Protein AF-A0A7Y6QTG1-F1 (afdb_monomer_lite)

Structure (mmCIF, N/CA/C/O backbone):
data_AF-A0A7Y6QTG1-F1
#
_entry.id   AF-A0A7Y6QTG1-F1
#
loop_
_atom_site.group_PDB
_atom_site.id
_atom_site.type_symbol
_atom_site.label_atom_id
_atom_site.label_alt_id
_atom_site.label_comp_id
_atom_site.label_asym_id
_atom_site.label_entity_id
_atom_site.label_seq_id
_atom_site.pdbx_PDB_ins_code
_atom_site.Cartn_x
_atom_site.Cartn_y
_atom_site.Cartn_z
_atom_site.occupancy
_atom_site.B_iso_or_equiv
_atom_site.auth_seq_id
_atom_site.auth_comp_id
_atom_site.auth_asym_id
_atom_site.auth_atom_id
_atom_site.pdbx_PDB_model_num
ATOM 1 N N . MET A 1 1 ? 1.900 -8.428 -22.123 1.00 55.69 1 MET A N 1
ATOM 2 C CA . MET A 1 1 ? 3.214 -7.732 -22.124 1.00 55.69 1 MET A CA 1
ATOM 3 C C . MET A 1 1 ? 4.291 -8.366 -23.020 1.00 55.69 1 MET A C 1
ATOM 5 O O . MET A 1 1 ? 4.987 -7.609 -23.681 1.00 55.69 1 MET A O 1
ATOM 9 N N . LYS A 1 2 ? 4.443 -9.702 -23.107 1.00 66.81 2 LYS A N 1
ATOM 10 C CA . LYS A 1 2 ? 5.483 -10.339 -23.958 1.00 66.81 2 LYS A CA 1
ATOM 11 C C . LYS A 1 2 ? 5.383 -9.994 -25.460 1.00 66.81 2 LYS A C 1
ATOM 13 O O . LYS A 1 2 ? 6.407 -9.785 -26.099 1.00 66.81 2 LYS A O 1
ATOM 18 N N . LEU A 1 3 ? 4.167 -9.852 -25.995 1.00 73.25 3 LEU A N 1
ATOM 19 C CA . LEU A 1 3 ? 3.927 -9.495 -27.403 1.00 73.25 3 LEU A CA 1
ATOM 20 C C . LEU A 1 3 ? 4.436 -8.090 -27.767 1.00 73.25 3 LEU A C 1
ATOM 22 O O . LEU A 1 3 ? 5.028 -7.907 -28.825 1.00 73.25 3 LEU A O 1
ATOM 26 N N . LEU A 1 4 ? 4.288 -7.117 -26.860 1.00 74.81 4 LEU A N 1
ATOM 27 C CA . LEU A 1 4 ? 4.740 -5.742 -27.094 1.00 74.81 4 LEU A CA 1
ATOM 28 C C . LEU A 1 4 ? 6.272 -5.663 -27.214 1.00 74.81 4 LEU A C 1
ATOM 30 O O . LEU A 1 4 ? 6.800 -4.927 -28.040 1.00 74.81 4 LEU A O 1
ATOM 34 N N . GLY A 1 5 ? 6.989 -6.466 -26.419 1.00 77.31 5 GLY A N 1
ATOM 35 C CA . GLY A 1 5 ? 8.448 -6.556 -26.490 1.00 77.31 5 GLY A CA 1
ATOM 36 C C . GLY A 1 5 ? 8.945 -7.203 -27.786 1.00 77.31 5 GLY A C 1
ATOM 37 O O . GLY A 1 5 ? 9.945 -6.760 -28.345 1.00 77.31 5 GLY A O 1
ATOM 38 N N . SER A 1 6 ? 8.227 -8.213 -28.289 1.00 82.88 6 SER A N 1
ATOM 39 C CA . SER A 1 6 ? 8.551 -8.865 -29.564 1.00 82.88 6 SER A CA 1
ATOM 40 C C . SER A 1 6 ? 8.372 -7.913 -30.752 1.00 82.88 6 SER A C 1
ATOM 42 O O . SER A 1 6 ? 9.279 -7.802 -31.575 1.00 82.88 6 SER A O 1
ATOM 44 N N . LEU A 1 7 ? 7.267 -7.158 -30.792 1.00 83.31 7 LEU A N 1
ATOM 45 C CA . LEU A 1 7 ? 7.015 -6.154 -31.833 1.00 83.31 7 LEU A CA 1
ATOM 46 C C . LEU A 1 7 ? 8.054 -5.030 -31.817 1.00 83.31 7 LEU A C 1
ATOM 48 O O . LEU A 1 7 ? 8.576 -4.657 -32.863 1.00 83.31 7 LEU A O 1
ATOM 52 N N . PHE A 1 8 ? 8.403 -4.521 -30.634 1.00 80.69 8 PHE A N 1
ATOM 53 C CA . PHE A 1 8 ? 9.415 -3.472 -30.511 1.00 80.69 8 PHE A CA 1
ATOM 54 C C . PHE A 1 8 ? 10.801 -3.940 -30.981 1.00 80.69 8 PHE A C 1
ATOM 56 O O . PHE A 1 8 ? 11.500 -3.199 -31.666 1.00 80.69 8 PHE A O 1
ATOM 63 N N . SER A 1 9 ? 11.176 -5.187 -30.676 1.00 80.44 9 SER A N 1
ATOM 64 C CA . SER A 1 9 ? 12.413 -5.796 -31.186 1.00 80.44 9 SER A CA 1
ATOM 65 C C . SER A 1 9 ? 12.422 -5.858 -32.718 1.00 80.44 9 SER A C 1
ATOM 67 O O . SER A 1 9 ? 13.390 -5.440 -33.348 1.00 80.44 9 SER A O 1
ATOM 69 N N . TRP A 1 10 ? 11.319 -6.307 -33.326 1.00 88.56 10 TRP A N 1
ATOM 70 C CA . TRP A 1 10 ? 11.164 -6.335 -34.784 1.00 88.56 10 TRP A CA 1
ATOM 71 C C . TRP A 1 10 ? 11.286 -4.949 -35.421 1.00 88.56 10 TRP A C 1
ATOM 73 O O . TRP A 1 10 ? 11.978 -4.800 -36.425 1.00 88.56 10 TRP A O 1
ATOM 83 N N . LEU A 1 11 ? 10.668 -3.930 -34.818 1.00 83.25 11 LEU A N 1
ATOM 84 C CA . LEU A 1 11 ? 10.760 -2.549 -35.296 1.00 83.25 11 LEU A CA 1
ATOM 85 C C . LEU A 1 11 ? 12.194 -2.011 -35.241 1.00 83.25 11 LEU A C 1
ATOM 87 O O . LEU A 1 11 ? 12.619 -1.342 -36.179 1.00 83.25 11 LEU A O 1
ATOM 91 N N . ILE A 1 12 ? 12.956 -2.334 -34.190 1.00 82.62 12 ILE A N 1
ATOM 92 C CA . ILE A 1 12 ? 14.376 -1.962 -34.102 1.00 82.62 12 ILE A CA 1
ATOM 93 C C . ILE A 1 12 ? 15.169 -2.606 -35.242 1.00 82.62 12 ILE A C 1
ATOM 95 O O . ILE A 1 12 ? 15.919 -1.911 -35.924 1.00 82.62 12 ILE A O 1
ATOM 99 N N . TRP A 1 13 ? 14.991 -3.907 -35.488 1.00 85.31 13 TRP A N 1
ATOM 100 C CA . TRP A 1 13 ? 15.700 -4.598 -36.570 1.00 85.31 13 TRP A CA 1
ATOM 101 C C . TRP A 1 13 ? 15.326 -4.068 -37.955 1.00 85.31 13 TRP A C 1
ATOM 103 O O . TRP A 1 13 ? 16.211 -3.870 -38.786 1.00 85.31 13 TRP A O 1
ATOM 113 N N . ALA A 1 14 ? 14.046 -3.772 -38.188 1.00 86.44 14 ALA A N 1
ATOM 114 C CA . ALA A 1 14 ? 13.591 -3.150 -39.427 1.00 86.44 14 ALA A CA 1
ATOM 115 C C . ALA A 1 14 ? 14.205 -1.753 -39.616 1.00 86.44 14 ALA A C 1
ATOM 117 O O . ALA A 1 14 ? 14.703 -1.444 -40.696 1.00 86.44 14 ALA A O 1
ATOM 118 N N . ALA A 1 15 ? 14.244 -0.933 -38.561 1.00 82.44 15 ALA A N 1
ATOM 119 C CA . ALA A 1 15 ? 14.866 0.387 -38.603 1.00 82.44 15 ALA A CA 1
ATOM 120 C C . ALA A 1 15 ? 16.375 0.305 -38.882 1.00 82.44 15 ALA A C 1
ATOM 122 O O . ALA A 1 15 ? 16.875 1.058 -39.715 1.00 82.44 15 ALA A O 1
ATOM 123 N N . ILE A 1 16 ? 17.088 -0.637 -38.251 1.00 83.62 16 ILE A N 1
ATOM 124 C CA . ILE A 1 16 ? 18.510 -0.898 -38.528 1.00 83.62 16 ILE A CA 1
ATOM 125 C C . ILE A 1 16 ? 18.699 -1.328 -39.987 1.00 83.62 16 ILE A C 1
ATOM 127 O O . ILE A 1 16 ? 19.589 -0.814 -40.657 1.00 83.62 16 ILE A O 1
ATOM 131 N N . GLY A 1 17 ? 17.853 -2.223 -40.506 1.00 85.75 17 GLY A N 1
ATOM 132 C CA . GLY A 1 17 ? 17.910 -2.666 -41.902 1.00 85.75 17 GLY A CA 1
ATOM 133 C C . GLY A 1 17 ? 17.700 -1.521 -42.894 1.00 85.75 17 GLY A C 1
ATOM 134 O O . GLY A 1 17 ? 18.512 -1.337 -43.801 1.00 85.75 17 GLY A O 1
ATOM 135 N N . CYS A 1 18 ? 16.667 -0.699 -42.685 1.00 86.81 18 CYS A N 1
ATOM 136 C CA . CYS A 1 18 ? 16.413 0.496 -43.493 1.00 86.81 18 CYS A CA 1
ATOM 137 C C . CYS A 1 18 ? 17.575 1.491 -43.419 1.00 86.81 18 CYS A C 1
ATOM 139 O O . CYS A 1 18 ? 17.961 2.063 -44.434 1.00 86.81 18 CYS A O 1
ATOM 141 N N . TYR A 1 19 ? 18.154 1.671 -42.233 1.00 83.94 19 TYR A N 1
ATOM 142 C CA . TYR A 1 19 ? 19.299 2.545 -42.018 1.00 83.94 19 TYR A CA 1
ATOM 143 C C . TYR A 1 19 ? 20.534 2.061 -42.784 1.00 83.94 19 TYR A C 1
ATOM 145 O O . TYR A 1 19 ? 21.109 2.806 -43.573 1.00 83.94 19 TYR A O 1
ATOM 153 N N . VAL A 1 20 ? 20.911 0.792 -42.620 1.00 87.44 20 VAL A N 1
ATOM 154 C CA . VAL A 1 20 ? 22.044 0.195 -43.341 1.00 87.44 20 VAL A CA 1
ATOM 155 C C . VAL A 1 20 ? 21.812 0.245 -44.853 1.00 87.44 20 VAL A C 1
ATOM 157 O O . VAL A 1 20 ? 22.739 0.566 -45.591 1.00 87.44 20 VAL A O 1
ATOM 160 N N . GLY A 1 21 ? 20.581 0.008 -45.316 1.00 87.31 21 GLY A N 1
ATOM 161 C CA . GLY A 1 21 ? 20.213 0.132 -46.728 1.00 87.31 21 GLY A CA 1
ATOM 162 C C . GLY A 1 21 ? 20.329 1.564 -47.260 1.00 87.31 21 GLY A C 1
ATOM 163 O O . GLY A 1 21 ? 20.895 1.770 -48.330 1.00 87.31 21 GLY A O 1
ATOM 164 N N . PHE A 1 22 ? 19.854 2.559 -46.505 1.00 86.56 22 PHE A N 1
ATOM 165 C CA . PHE A 1 22 ? 19.923 3.971 -46.888 1.00 86.56 22 PHE A CA 1
ATOM 166 C C . PHE A 1 22 ? 21.369 4.472 -46.967 1.00 86.56 22 PHE A C 1
ATOM 168 O O . PHE A 1 22 ? 21.767 5.048 -47.978 1.00 86.56 22 PHE A O 1
ATOM 175 N N . PHE A 1 23 ? 22.177 4.207 -45.936 1.00 84.56 23 PHE A N 1
ATOM 176 C CA . PHE A 1 23 ? 23.584 4.615 -45.920 1.00 84.56 23 PHE A CA 1
ATOM 177 C C . PHE A 1 23 ? 24.415 3.804 -46.919 1.00 84.56 23 PHE A C 1
ATOM 179 O O . PHE A 1 23 ? 25.206 4.384 -47.655 1.00 84.56 23 PHE A O 1
ATOM 186 N N . GLY A 1 24 ? 24.205 2.489 -47.013 1.00 86.50 24 GLY A N 1
ATOM 187 C CA . GLY A 1 24 ? 24.894 1.633 -47.982 1.00 86.50 24 GLY A CA 1
ATOM 188 C C . GLY A 1 24 ? 24.592 2.025 -49.430 1.00 86.50 24 GLY A C 1
ATOM 189 O O . GLY A 1 24 ? 25.512 2.168 -50.233 1.00 86.50 24 GLY A O 1
ATOM 190 N N . GLY A 1 25 ? 23.320 2.284 -49.748 1.00 87.38 25 GLY A N 1
ATOM 191 C CA . GLY A 1 25 ? 22.908 2.815 -51.047 1.00 87.38 25 GLY A CA 1
ATOM 192 C C . GLY A 1 25 ? 23.484 4.207 -51.311 1.00 87.38 25 GLY A C 1
ATOM 193 O O . GLY A 1 25 ? 24.024 4.448 -52.387 1.00 87.38 25 GLY A O 1
ATOM 194 N N . GLY A 1 26 ? 23.451 5.101 -50.319 1.00 84.75 26 GLY A N 1
ATOM 195 C CA . GLY A 1 26 ? 24.050 6.436 -50.411 1.00 84.75 26 GLY A CA 1
ATOM 196 C C . GLY A 1 26 ? 25.552 6.400 -50.703 1.00 84.75 26 GLY A C 1
ATOM 197 O O . GLY A 1 26 ? 26.021 7.111 -51.589 1.00 84.75 26 GLY A O 1
ATOM 198 N N . PHE A 1 27 ? 26.303 5.518 -50.042 1.00 85.75 27 PHE A N 1
ATOM 199 C CA . PHE A 1 27 ? 27.730 5.320 -50.317 1.00 85.75 27 PHE A CA 1
ATOM 200 C C . PHE A 1 27 ? 27.994 4.715 -51.701 1.00 85.75 27 PHE A C 1
ATOM 202 O O . PHE A 1 27 ? 28.983 5.073 -52.337 1.00 85.75 27 PHE A O 1
ATOM 209 N N . TYR A 1 28 ? 27.127 3.816 -52.174 1.00 89.44 28 TYR A N 1
ATOM 210 C CA . TYR A 1 28 ? 27.272 3.186 -53.487 1.00 89.44 28 TYR A CA 1
ATOM 211 C C . TYR A 1 28 ? 26.979 4.158 -54.639 1.00 89.44 28 TYR A C 1
ATOM 213 O O . TYR A 1 28 ? 27.773 4.267 -55.572 1.00 89.44 28 TYR A O 1
ATOM 221 N N . TYR A 1 29 ? 25.858 4.883 -54.575 1.00 90.69 29 TYR A N 1
ATOM 222 C CA . TYR A 1 29 ? 25.433 5.794 -55.645 1.00 90.69 29 TYR A CA 1
ATOM 223 C C . TYR A 1 29 ? 26.133 7.155 -55.593 1.00 90.69 29 TYR A C 1
ATOM 225 O O . TYR A 1 29 ? 26.352 7.779 -56.631 1.00 90.69 29 TYR A O 1
ATOM 233 N N . THR A 1 30 ? 26.499 7.622 -54.400 1.00 89.75 30 THR A N 1
ATOM 234 C CA . THR A 1 30 ? 27.161 8.914 -54.183 1.00 89.75 30 THR A CA 1
ATOM 235 C C . THR A 1 30 ? 28.370 8.748 -53.260 1.00 89.75 30 THR A C 1
ATOM 237 O O . THR A 1 30 ? 28.341 9.205 -52.115 1.00 89.75 30 THR A O 1
ATOM 240 N N . PRO A 1 31 ? 29.445 8.084 -53.729 1.00 86.38 31 PRO A N 1
ATOM 241 C CA . PRO A 1 31 ? 30.631 7.879 -52.911 1.00 86.38 31 PRO A CA 1
ATOM 242 C C . PRO A 1 31 ? 31.271 9.229 -52.548 1.00 86.38 31 PRO A C 1
ATOM 244 O O . PRO A 1 31 ? 31.303 10.133 -53.395 1.00 86.38 31 PRO A O 1
ATOM 247 N N . PRO A 1 32 ? 31.789 9.389 -51.316 1.00 88.94 32 PRO A N 1
ATOM 248 C CA . PRO A 1 32 ? 32.457 10.617 -50.903 1.00 88.94 32 PRO A CA 1
ATOM 249 C C . PRO A 1 32 ? 33.659 10.877 -51.814 1.00 88.94 32 PRO A C 1
ATOM 251 O O . PRO A 1 32 ? 34.523 10.015 -51.981 1.00 88.94 32 PRO A O 1
ATOM 254 N N . LYS A 1 33 ? 33.703 12.063 -52.425 1.00 93.44 33 LYS A N 1
ATOM 255 C CA . LYS A 1 33 ? 34.776 12.450 -53.358 1.00 93.44 33 LYS A CA 1
ATOM 256 C C . LYS A 1 33 ? 35.881 13.232 -52.657 1.00 93.44 33 LYS A C 1
ATOM 258 O O . LYS A 1 33 ? 36.991 13.324 -53.174 1.00 93.44 33 LYS A O 1
ATOM 263 N N . SER A 1 34 ? 35.576 13.784 -51.485 1.00 95.50 34 SER A N 1
ATOM 264 C CA . SER A 1 34 ? 36.502 14.536 -50.649 1.00 95.50 34 SER A CA 1
ATOM 265 C C . SER A 1 34 ? 36.544 13.996 -49.217 1.00 95.50 34 SER A C 1
ATOM 267 O O . SER A 1 34 ? 35.620 13.333 -48.741 1.00 95.50 34 SER A O 1
ATOM 269 N N . SER A 1 35 ? 37.618 14.324 -48.497 1.00 91.94 35 SER A N 1
ATOM 270 C CA . SER A 1 35 ? 37.726 14.059 -47.058 1.00 91.94 35 SER A CA 1
ATOM 271 C C . SER A 1 35 ? 36.639 14.777 -46.247 1.00 91.94 35 SER A C 1
ATOM 273 O O . SER A 1 35 ? 36.199 14.253 -45.225 1.00 91.94 35 SER A O 1
ATOM 275 N N . ALA A 1 36 ? 36.165 15.935 -46.720 1.00 88.75 36 ALA A N 1
ATOM 276 C CA . ALA A 1 36 ? 35.066 16.674 -46.106 1.00 88.75 36 ALA A CA 1
ATOM 277 C C . ALA A 1 36 ? 33.731 15.913 -46.205 1.00 88.75 36 ALA A C 1
ATOM 279 O O . ALA A 1 36 ? 33.005 15.830 -45.215 1.00 88.75 36 ALA A O 1
ATOM 280 N N . ASP A 1 37 ? 33.442 15.285 -47.350 1.00 84.62 37 ASP A N 1
ATOM 281 C CA . ASP A 1 37 ? 32.228 14.472 -47.526 1.00 84.62 37 ASP A CA 1
ATOM 282 C C . ASP A 1 37 ? 32.240 13.252 -46.601 1.00 84.62 37 ASP A C 1
ATOM 284 O O . ASP A 1 37 ? 31.232 12.910 -45.984 1.00 84.62 37 ASP A O 1
ATOM 288 N N . LEU A 1 38 ? 33.404 12.609 -46.463 1.00 85.69 38 LEU A N 1
ATOM 289 C CA . LEU A 1 38 ? 33.572 11.473 -45.560 1.00 85.69 38 LEU A CA 1
ATOM 290 C C . LEU A 1 38 ? 33.364 11.884 -44.093 1.00 85.69 38 LEU A C 1
ATOM 292 O O . LEU A 1 38 ? 32.710 11.160 -43.342 1.00 85.69 38 LEU A O 1
ATOM 296 N N . ALA A 1 39 ? 33.856 13.062 -43.697 1.00 86.88 39 ALA A N 1
ATOM 297 C CA . ALA A 1 39 ? 33.616 13.617 -42.367 1.00 86.88 39 ALA A CA 1
ATOM 298 C C . ALA A 1 39 ? 32.127 13.927 -42.124 1.00 86.88 39 ALA A C 1
ATOM 300 O O . ALA A 1 39 ? 31.616 13.638 -41.040 1.00 86.88 39 ALA A O 1
ATOM 301 N N . ALA A 1 40 ? 31.409 14.445 -43.125 1.00 87.06 40 ALA A N 1
ATOM 302 C CA . ALA A 1 40 ? 29.970 14.698 -43.031 1.00 87.06 40 ALA A CA 1
ATOM 303 C C . ALA A 1 40 ? 29.164 13.398 -42.854 1.00 87.06 40 ALA A C 1
ATOM 305 O O . ALA A 1 40 ? 28.296 13.324 -41.980 1.00 87.06 40 ALA A O 1
ATOM 306 N N . TRP A 1 41 ? 29.496 12.345 -43.612 1.00 84.81 41 TRP A N 1
ATOM 307 C CA . TRP A 1 41 ? 28.892 11.017 -43.448 1.00 84.81 41 TRP A CA 1
ATOM 308 C C . TRP A 1 41 ? 29.165 10.420 -42.065 1.00 84.81 41 TRP A C 1
ATOM 310 O O . TRP A 1 41 ? 28.242 9.930 -41.412 1.00 84.81 41 TRP A O 1
ATOM 320 N N . ALA A 1 42 ? 30.411 10.494 -41.590 1.00 87.38 42 ALA A N 1
ATOM 321 C CA . ALA A 1 42 ? 30.773 10.032 -40.252 1.00 87.38 42 ALA A CA 1
ATOM 322 C C . ALA A 1 42 ? 30.017 10.806 -39.157 1.00 87.38 42 ALA A C 1
ATOM 324 O O . ALA A 1 42 ? 29.522 10.198 -38.207 1.00 87.38 42 ALA A O 1
ATOM 325 N N . GLY A 1 43 ? 29.865 12.125 -39.319 1.00 88.31 43 GLY A N 1
ATOM 326 C CA . GLY A 1 43 ? 29.074 12.973 -38.428 1.00 88.31 43 GLY A CA 1
ATOM 327 C C . GLY A 1 43 ? 27.605 12.554 -38.374 1.00 88.31 43 GLY A C 1
ATOM 328 O O . GLY A 1 43 ? 27.079 12.333 -37.285 1.00 88.31 43 GLY A O 1
ATOM 329 N N . ALA A 1 44 ? 26.969 12.354 -39.533 1.00 84.94 44 ALA A N 1
ATOM 330 C CA . ALA A 1 44 ? 25.574 11.917 -39.617 1.00 84.94 44 ALA A CA 1
ATOM 331 C C . ALA A 1 44 ? 25.349 10.557 -38.934 1.00 84.94 44 ALA A C 1
ATOM 333 O O . ALA A 1 44 ? 24.405 10.402 -38.153 1.00 84.94 44 ALA A O 1
ATOM 334 N N . ILE A 1 45 ? 26.249 9.591 -39.166 1.00 86.06 45 ILE A N 1
ATOM 335 C CA . ILE A 1 45 ? 26.194 8.283 -38.500 1.00 86.06 45 ILE A CA 1
ATOM 336 C C . ILE A 1 45 ? 26.375 8.434 -36.988 1.00 86.06 45 ILE A C 1
ATOM 338 O O . ILE A 1 45 ? 25.620 7.846 -36.211 1.00 86.06 45 ILE A O 1
ATOM 342 N N . GLY A 1 46 ? 27.339 9.254 -36.566 1.00 89.31 46 GLY A N 1
ATOM 343 C CA . GLY A 1 46 ? 27.598 9.543 -35.158 1.00 89.31 46 GLY A CA 1
ATOM 344 C C . GLY A 1 46 ? 26.388 10.148 -34.447 1.00 89.31 46 GLY A C 1
ATOM 345 O O . GLY A 1 46 ? 26.039 9.701 -33.354 1.00 89.31 46 GLY A O 1
ATOM 346 N N . THR A 1 47 ? 25.695 11.105 -35.070 1.00 89.44 47 THR A N 1
ATOM 347 C CA . THR A 1 47 ? 24.490 11.728 -34.498 1.00 89.44 47 THR A CA 1
ATOM 348 C C . THR A 1 47 ? 23.363 10.716 -34.303 1.00 89.44 47 THR A C 1
ATOM 350 O O . THR A 1 47 ? 22.714 10.711 -33.256 1.00 89.44 47 THR A O 1
ATOM 353 N N . ILE A 1 48 ? 23.144 9.825 -35.271 1.00 84.06 48 ILE A N 1
ATOM 354 C CA . ILE A 1 48 ? 22.070 8.826 -35.184 1.00 84.06 48 ILE A CA 1
ATOM 355 C C . ILE A 1 48 ? 22.413 7.749 -34.151 1.00 84.06 48 ILE A C 1
ATOM 357 O O . ILE A 1 48 ? 21.563 7.393 -33.332 1.00 84.06 48 ILE A O 1
ATOM 361 N N . ALA A 1 49 ? 23.667 7.293 -34.109 1.00 84.12 49 ALA A N 1
ATOM 362 C CA . ALA A 1 49 ? 24.143 6.387 -33.067 1.00 84.12 49 ALA A CA 1
ATOM 363 C C . ALA A 1 49 ? 23.994 7.003 -31.664 1.00 84.12 49 ALA A C 1
ATOM 365 O O . ALA A 1 49 ? 23.516 6.333 -30.745 1.00 84.12 49 ALA A O 1
ATOM 366 N N . ALA A 1 50 ? 24.329 8.288 -31.505 1.00 88.75 50 ALA A N 1
ATOM 367 C CA . ALA A 1 50 ? 24.139 9.014 -30.252 1.00 88.75 50 ALA A CA 1
ATOM 368 C C . ALA A 1 50 ? 22.654 9.091 -29.856 1.00 88.75 50 ALA A C 1
ATOM 370 O O . ALA A 1 50 ? 22.321 8.820 -28.703 1.00 88.75 50 ALA A O 1
ATOM 371 N N . PHE A 1 51 ? 21.756 9.381 -30.805 1.00 85.56 51 PHE A N 1
ATOM 372 C CA . PHE A 1 51 ? 20.309 9.415 -30.563 1.00 85.56 51 PHE A CA 1
ATOM 373 C C . PHE A 1 51 ? 19.745 8.051 -30.130 1.00 85.56 51 PHE A C 1
ATOM 375 O O . PHE A 1 51 ? 18.984 7.959 -29.170 1.00 85.56 51 PHE A O 1
ATOM 382 N N . VAL A 1 52 ? 20.147 6.956 -30.782 1.00 84.94 52 VAL A N 1
ATOM 383 C CA . VAL A 1 52 ? 19.745 5.605 -30.347 1.00 84.94 52 VAL A CA 1
ATOM 384 C C . VAL A 1 52 ? 20.301 5.302 -28.952 1.00 84.94 52 VAL A C 1
ATOM 386 O O . VAL A 1 52 ? 19.589 4.761 -28.102 1.00 84.94 52 VAL A O 1
ATOM 389 N N . GLY A 1 53 ? 21.550 5.696 -28.689 1.00 84.88 53 GLY A N 1
ATOM 390 C CA . GLY A 1 53 ? 22.191 5.559 -27.383 1.00 84.88 53 GLY A CA 1
ATOM 391 C C . GLY A 1 53 ? 21.409 6.240 -26.258 1.00 84.88 53 GLY A C 1
ATOM 392 O O . GLY A 1 53 ? 21.174 5.619 -25.218 1.00 84.88 53 GLY A O 1
ATOM 393 N N . THR A 1 54 ? 20.937 7.472 -26.469 1.00 89.69 54 THR A N 1
ATOM 394 C CA . THR A 1 54 ? 20.145 8.203 -25.465 1.00 89.69 54 THR A CA 1
ATOM 395 C C . THR A 1 54 ? 18.782 7.558 -25.221 1.00 89.69 54 THR A C 1
ATOM 397 O O . THR A 1 54 ? 18.389 7.410 -24.064 1.00 89.69 54 THR A O 1
ATOM 400 N N . VAL A 1 55 ? 18.091 7.085 -26.265 1.00 82.31 55 VAL A N 1
ATOM 401 C CA . VAL A 1 55 ? 16.807 6.366 -26.124 1.00 82.31 55 VAL A CA 1
ATOM 402 C C . VAL A 1 55 ? 16.978 5.072 -25.322 1.00 82.31 55 VAL A C 1
ATOM 404 O O . VAL A 1 55 ? 16.182 4.775 -24.421 1.00 82.31 55 VAL A O 1
ATOM 407 N N . VAL A 1 56 ? 18.032 4.300 -25.607 1.00 82.31 56 VAL A N 1
ATOM 408 C CA . VAL A 1 56 ? 18.340 3.067 -24.866 1.00 82.31 56 VAL A CA 1
ATOM 409 C C . VAL A 1 56 ? 18.659 3.377 -23.405 1.00 82.31 56 VAL A C 1
ATOM 411 O O . VAL A 1 56 ? 18.154 2.685 -22.516 1.00 82.31 56 VAL A O 1
ATOM 414 N N . LEU A 1 57 ? 19.455 4.416 -23.143 1.00 87.62 57 LEU A N 1
ATOM 415 C CA . LEU A 1 57 ? 19.814 4.828 -21.787 1.00 87.62 57 LEU A CA 1
ATOM 416 C C . LEU A 1 57 ? 18.582 5.278 -20.991 1.00 87.62 57 LEU A C 1
ATOM 418 O O . LEU A 1 57 ? 18.360 4.777 -19.889 1.00 87.62 57 LEU A O 1
ATOM 422 N N . ALA A 1 58 ? 17.733 6.123 -21.579 1.00 83.94 58 ALA A N 1
ATOM 423 C CA . ALA A 1 58 ? 16.491 6.583 -20.960 1.00 83.94 58 ALA A CA 1
ATOM 424 C C . ALA A 1 58 ? 15.545 5.412 -20.640 1.00 83.94 58 ALA A C 1
ATOM 426 O O . ALA A 1 58 ? 14.970 5.332 -19.552 1.00 83.94 58 ALA A O 1
ATOM 427 N N . THR A 1 59 ? 15.438 4.441 -21.552 1.00 86.06 59 THR A N 1
ATOM 428 C CA . THR A 1 59 ? 14.618 3.239 -21.336 1.00 86.06 59 THR A CA 1
ATOM 429 C C . THR A 1 59 ? 15.169 2.373 -20.200 1.00 86.06 59 THR A C 1
ATOM 431 O O . THR A 1 59 ? 14.398 1.841 -19.398 1.00 86.06 59 THR A O 1
ATOM 434 N N . ARG A 1 60 ? 16.497 2.214 -20.107 1.00 88.06 60 ARG A N 1
ATOM 435 C CA . ARG A 1 60 ? 17.142 1.465 -19.014 1.00 88.06 60 ARG A CA 1
ATOM 436 C C . ARG A 1 60 ? 16.918 2.146 -17.669 1.00 88.06 60 ARG A C 1
ATOM 438 O O . ARG A 1 60 ? 16.477 1.468 -16.747 1.00 88.06 60 ARG A O 1
ATOM 445 N N . GLN A 1 61 ? 17.113 3.462 -17.596 1.00 90.88 61 GLN A N 1
ATOM 446 C CA . GLN A 1 61 ? 16.860 4.250 -16.387 1.00 90.88 61 GLN A CA 1
ATOM 447 C C . GLN A 1 61 ? 15.400 4.147 -15.933 1.00 90.88 61 GLN A C 1
ATOM 449 O O . GLN A 1 61 ? 15.139 3.940 -14.753 1.00 90.88 61 GLN A O 1
ATOM 454 N N . SER A 1 62 ? 14.439 4.205 -16.862 1.00 88.94 62 SER A N 1
ATOM 455 C CA . SER A 1 62 ? 13.018 4.017 -16.541 1.00 88.94 62 SER A CA 1
ATOM 456 C C . SER A 1 62 ? 12.735 2.631 -15.948 1.00 88.94 62 SER A C 1
ATOM 458 O O . SER A 1 62 ? 12.054 2.514 -14.928 1.00 88.94 62 SER A O 1
ATOM 460 N N . ARG A 1 63 ? 13.297 1.568 -16.540 1.00 89.12 63 ARG A N 1
ATOM 461 C CA . ARG A 1 63 ? 13.136 0.193 -16.034 1.00 89.12 63 ARG A CA 1
ATOM 462 C C . ARG A 1 63 ? 13.806 -0.011 -14.681 1.00 89.12 63 ARG A C 1
ATOM 464 O O . ARG A 1 63 ? 13.264 -0.727 -13.845 1.00 89.12 63 ARG A O 1
ATOM 471 N N . GLU A 1 64 ? 14.981 0.571 -14.485 1.00 93.44 64 GLU A N 1
ATOM 472 C CA . GLU A 1 64 ? 15.703 0.518 -13.218 1.00 93.44 64 GLU A CA 1
ATOM 473 C C . GLU A 1 64 ? 14.931 1.249 -12.122 1.00 93.44 64 GLU A C 1
ATOM 475 O O . GLU A 1 64 ? 14.675 0.654 -11.080 1.00 93.44 64 GLU A O 1
ATOM 480 N N . LYS A 1 65 ? 14.431 2.456 -12.408 1.00 93.94 65 LYS A N 1
ATOM 481 C CA . LYS A 1 65 ? 13.560 3.216 -11.505 1.00 93.94 65 LYS A CA 1
ATOM 482 C C . LYS A 1 65 ? 12.303 2.431 -11.114 1.00 93.94 65 LYS A C 1
ATOM 484 O O . LYS A 1 65 ? 11.989 2.321 -9.938 1.00 93.94 65 LYS A O 1
ATOM 489 N N . GLN A 1 66 ? 11.625 1.795 -12.070 1.00 91.94 66 GLN A N 1
ATOM 490 C CA . GLN A 1 66 ? 10.469 0.945 -11.753 1.00 91.94 66 GLN A CA 1
ATOM 491 C C . GLN A 1 66 ? 10.838 -0.262 -10.880 1.00 91.94 66 GLN A C 1
ATOM 493 O O . GLN A 1 66 ? 10.033 -0.708 -10.063 1.00 91.94 66 GLN A O 1
ATOM 498 N N . ARG A 1 67 ? 12.035 -0.835 -11.060 1.00 92.56 67 ARG A N 1
ATOM 499 C CA . ARG A 1 67 ? 12.513 -1.943 -10.221 1.00 92.56 67 ARG A CA 1
ATOM 500 C C . ARG A 1 67 ? 12.828 -1.470 -8.807 1.00 92.56 67 ARG A C 1
ATOM 502 O O . ARG A 1 67 ? 12.430 -2.148 -7.866 1.00 92.56 67 ARG A O 1
ATOM 509 N N . THR A 1 68 ? 13.502 -0.333 -8.649 1.00 95.06 68 THR A N 1
ATOM 510 C CA . THR A 1 68 ? 13.821 0.218 -7.324 1.00 95.06 68 THR A CA 1
ATOM 511 C C . THR A 1 68 ? 12.556 0.617 -6.572 1.00 95.06 68 THR A C 1
ATOM 513 O O . THR A 1 68 ? 12.413 0.254 -5.409 1.00 95.06 68 THR A O 1
ATOM 516 N N . GLU A 1 69 ? 11.598 1.250 -7.249 1.00 94.62 69 GLU A N 1
ATOM 517 C CA . GLU A 1 69 ? 10.282 1.586 -6.697 1.00 94.62 69 GLU A CA 1
ATOM 518 C C . GLU A 1 69 ? 9.501 0.344 -6.251 1.00 94.62 69 GLU A C 1
ATOM 520 O O . GLU A 1 69 ? 8.979 0.310 -5.139 1.00 94.62 69 GLU A O 1
ATOM 525 N N . ARG A 1 70 ? 9.465 -0.716 -7.071 1.00 93.19 70 ARG A N 1
ATOM 526 C CA . ARG A 1 70 ? 8.812 -1.983 -6.695 1.00 93.19 70 ARG A CA 1
ATOM 527 C C . ARG A 1 70 ? 9.499 -2.679 -5.527 1.00 93.19 70 ARG A C 1
ATOM 529 O O . ARG A 1 70 ? 8.812 -3.216 -4.664 1.00 93.19 70 ARG A O 1
ATOM 536 N N . ASN A 1 71 ? 10.829 -2.673 -5.489 1.00 93.62 71 ASN A N 1
ATOM 537 C 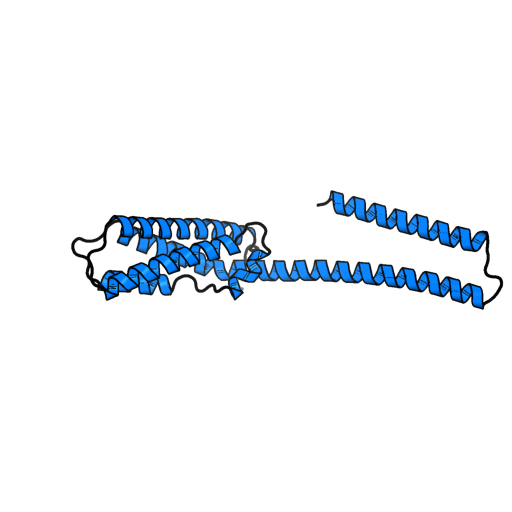CA . ASN A 1 71 ? 11.581 -3.255 -4.379 1.00 93.62 71 ASN A CA 1
ATOM 538 C C . ASN A 1 71 ? 11.321 -2.487 -3.080 1.00 93.62 71 ASN A C 1
ATOM 540 O O . ASN A 1 71 ? 11.086 -3.104 -2.045 1.00 93.62 71 ASN A O 1
ATOM 544 N N . LEU A 1 72 ? 11.304 -1.152 -3.142 1.00 95.19 72 LEU A N 1
ATOM 545 C CA . LEU A 1 72 ? 10.930 -0.311 -2.011 1.00 95.19 72 LEU A CA 1
ATOM 546 C C . LEU A 1 72 ? 9.500 -0.619 -1.554 1.00 95.19 72 LEU A C 1
ATOM 548 O O . LEU A 1 72 ? 9.287 -0.863 -0.372 1.00 95.19 72 LEU A O 1
ATOM 552 N N . ALA A 1 73 ? 8.539 -0.683 -2.478 1.00 95.56 73 ALA A N 1
ATOM 553 C CA . ALA A 1 73 ? 7.154 -1.022 -2.162 1.00 95.56 73 ALA A CA 1
ATOM 554 C C . ALA A 1 73 ? 7.032 -2.402 -1.493 1.00 95.56 73 ALA A C 1
ATOM 556 O O . ALA A 1 73 ? 6.292 -2.545 -0.526 1.00 95.56 73 ALA A O 1
ATOM 557 N N . ALA A 1 74 ? 7.791 -3.404 -1.948 1.00 94.56 74 ALA A N 1
ATOM 558 C CA . ALA A 1 74 ? 7.814 -4.733 -1.336 1.00 94.56 74 ALA A CA 1
ATOM 559 C C . ALA A 1 74 ? 8.413 -4.726 0.083 1.00 94.56 74 ALA A C 1
ATOM 561 O O . ALA A 1 74 ? 7.898 -5.412 0.968 1.00 94.56 74 ALA A O 1
ATOM 562 N N . LEU A 1 75 ? 9.467 -3.936 0.318 1.00 95.06 75 LEU A N 1
ATOM 563 C CA . LEU A 1 75 ? 10.056 -3.754 1.650 1.00 95.06 75 LEU A CA 1
ATOM 564 C C . LEU A 1 75 ? 9.087 -3.047 2.601 1.00 95.06 75 LEU A C 1
ATOM 566 O O . LEU A 1 75 ? 8.907 -3.484 3.735 1.00 95.06 75 LEU A O 1
ATOM 570 N N . VAL A 1 76 ? 8.421 -1.993 2.128 1.00 96.12 76 VAL A N 1
ATOM 571 C CA . VAL A 1 76 ? 7.397 -1.278 2.898 1.00 96.12 76 VAL A CA 1
ATOM 572 C C . VAL A 1 76 ? 6.217 -2.203 3.204 1.00 96.12 76 VAL A C 1
ATOM 574 O O . VAL A 1 76 ? 5.794 -2.277 4.354 1.00 96.12 76 VAL A O 1
ATOM 577 N N . ALA A 1 77 ? 5.745 -2.977 2.219 1.00 95.88 77 ALA A N 1
ATOM 578 C CA . ALA A 1 77 ? 4.690 -3.977 2.393 1.00 95.88 77 ALA A CA 1
ATOM 579 C C . ALA A 1 77 ? 5.054 -5.010 3.473 1.00 95.88 77 ALA A C 1
ATOM 581 O O . ALA A 1 77 ? 4.225 -5.344 4.319 1.00 95.88 77 ALA A O 1
ATOM 582 N N . ALA A 1 78 ? 6.307 -5.472 3.490 1.00 94.69 78 ALA A N 1
ATOM 583 C CA . ALA A 1 78 ? 6.807 -6.375 4.523 1.00 94.69 78 ALA A CA 1
ATOM 584 C C . ALA A 1 78 ? 6.824 -5.712 5.912 1.00 94.69 78 ALA A C 1
ATOM 586 O O . ALA A 1 78 ? 6.421 -6.331 6.896 1.00 94.69 78 ALA A O 1
ATOM 587 N N . GLY A 1 79 ? 7.249 -4.447 5.986 1.00 94.00 79 GLY A N 1
ATOM 588 C CA . GLY A 1 79 ? 7.317 -3.679 7.230 1.00 94.00 79 GLY A CA 1
ATOM 589 C C . GLY A 1 79 ? 5.951 -3.385 7.857 1.00 94.00 79 GLY A C 1
ATOM 590 O O . GLY A 1 79 ? 5.843 -3.352 9.081 1.00 94.00 79 GLY A O 1
ATOM 591 N N . VAL A 1 80 ? 4.894 -3.222 7.053 1.00 95.62 80 VAL A N 1
ATOM 592 C CA . VAL A 1 80 ? 3.537 -2.952 7.573 1.00 95.62 80 VAL A CA 1
ATOM 593 C C . VAL A 1 80 ? 2.777 -4.191 8.024 1.00 95.62 80 VAL A C 1
ATOM 595 O O . VAL A 1 80 ? 1.834 -4.066 8.803 1.00 95.62 80 VAL A O 1
ATOM 598 N N . LEU A 1 81 ? 3.157 -5.386 7.563 1.00 95.19 81 LEU A N 1
ATOM 599 C CA . LEU A 1 81 ? 2.433 -6.630 7.856 1.00 95.19 81 LEU A CA 1
ATOM 600 C C . LEU A 1 81 ? 2.175 -6.880 9.357 1.00 95.19 81 LEU A C 1
ATOM 602 O O . LEU A 1 81 ? 1.042 -7.256 9.694 1.00 95.19 81 LEU A O 1
ATOM 606 N N . PRO A 1 82 ? 3.153 -6.680 10.266 1.00 94.81 82 PRO A N 1
ATOM 607 C CA . PRO A 1 82 ? 2.920 -6.816 11.702 1.00 94.81 82 PRO A CA 1
ATOM 608 C C . PRO A 1 82 ? 1.860 -5.832 12.207 1.00 94.81 82 PR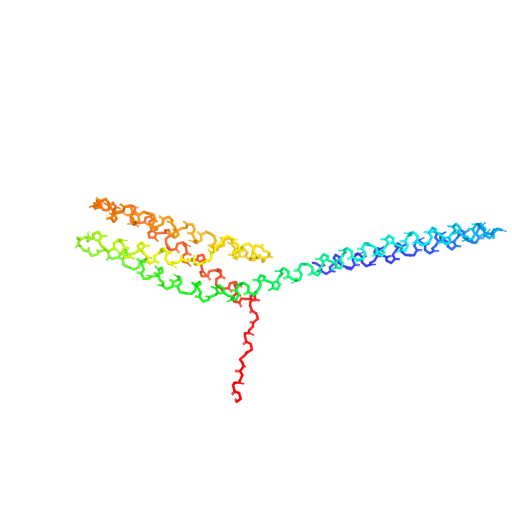O A C 1
ATOM 610 O O . PRO A 1 82 ? 0.899 -6.250 12.852 1.00 94.81 82 PRO A O 1
ATOM 613 N N . GLY A 1 83 ? 1.967 -4.556 11.819 1.00 95.12 83 GLY A N 1
ATOM 614 C CA . GLY A 1 83 ? 1.021 -3.512 12.221 1.00 95.12 83 GLY A CA 1
ATOM 615 C C . GLY A 1 83 ? -0.396 -3.757 11.700 1.00 95.12 83 GLY A C 1
ATOM 616 O O . GLY A 1 83 ? -1.366 -3.545 12.423 1.00 95.12 83 GLY A O 1
ATOM 617 N N . ILE A 1 84 ? -0.541 -4.263 10.470 1.00 96.50 84 ILE A N 1
ATOM 618 C CA . ILE A 1 84 ? -1.852 -4.647 9.920 1.00 96.50 84 ILE A CA 1
ATOM 619 C C . ILE A 1 84 ? -2.478 -5.769 10.760 1.00 96.50 84 ILE A C 1
ATOM 621 O O . ILE A 1 84 ? -3.676 -5.746 11.038 1.00 96.50 84 ILE A O 1
ATOM 625 N N . SER A 1 85 ? -1.678 -6.754 11.174 1.00 96.25 85 SER A N 1
ATOM 626 C CA . SER A 1 85 ? -2.167 -7.894 11.959 1.00 96.25 85 SER A CA 1
ATOM 627 C C . SER A 1 85 ? -2.620 -7.468 13.357 1.00 96.25 85 SER A C 1
ATOM 629 O O . SER A 1 85 ? -3.704 -7.857 13.791 1.00 96.25 85 SER A O 1
ATOM 631 N N . GLU A 1 86 ? -1.842 -6.619 14.027 1.00 96.12 86 GLU A N 1
ATOM 632 C CA . GLU A 1 86 ? -2.210 -6.024 15.317 1.00 96.12 86 GLU A CA 1
ATOM 633 C C . GLU A 1 86 ? -3.482 -5.169 15.217 1.00 96.12 86 GLU A C 1
ATOM 635 O O . GLU A 1 86 ? -4.379 -5.273 16.060 1.00 96.12 86 GLU A O 1
ATOM 640 N N . ALA A 1 87 ? -3.607 -4.379 14.146 1.00 96.88 87 ALA A N 1
ATOM 641 C CA . ALA A 1 87 ? -4.796 -3.574 13.905 1.00 96.88 87 ALA A CA 1
ATOM 642 C C . ALA A 1 87 ? -6.045 -4.437 13.703 1.00 96.88 87 ALA A C 1
ATOM 644 O O . ALA A 1 87 ? -7.072 -4.151 14.311 1.00 96.88 87 ALA A O 1
ATOM 645 N N . ILE A 1 88 ? -5.963 -5.527 12.931 1.00 97.75 88 ILE A N 1
ATOM 646 C CA . ILE A 1 88 ? -7.083 -6.469 12.761 1.00 97.75 88 ILE A CA 1
ATOM 647 C C . ILE A 1 88 ? -7.539 -7.026 14.115 1.00 97.75 88 ILE A C 1
ATOM 649 O O . ILE A 1 88 ? -8.734 -7.005 14.400 1.00 97.75 88 ILE A O 1
ATOM 653 N N . HIS A 1 89 ? -6.613 -7.489 14.959 1.00 97.25 89 HIS A N 1
ATOM 654 C CA . HIS A 1 89 ? -6.958 -8.037 16.275 1.00 97.25 89 HIS A CA 1
ATOM 655 C C . HIS A 1 89 ? -7.594 -6.995 17.197 1.00 97.25 89 HIS A C 1
ATOM 657 O O . HIS A 1 89 ? -8.594 -7.278 17.856 1.00 97.25 89 HIS A O 1
ATOM 663 N N . THR A 1 90 ? -7.056 -5.777 17.211 1.00 96.94 90 THR A N 1
ATOM 664 C CA . THR A 1 90 ? -7.614 -4.697 18.029 1.00 96.94 90 THR A CA 1
ATOM 665 C C . THR A 1 90 ? -9.000 -4.288 17.537 1.00 96.94 90 THR A C 1
ATOM 667 O O . THR A 1 90 ? -9.899 -4.103 18.353 1.00 96.94 90 THR A O 1
ATOM 670 N N . LEU A 1 91 ? -9.210 -4.206 16.218 1.00 97.50 91 LEU A N 1
ATOM 671 C CA . LEU A 1 91 ? -10.527 -3.933 15.641 1.00 97.50 91 LEU A CA 1
ATOM 672 C C . LEU A 1 91 ? -11.543 -5.011 16.002 1.00 97.50 91 LEU A C 1
ATOM 674 O O . LEU A 1 91 ? -12.643 -4.668 16.410 1.00 97.50 91 LEU A O 1
ATOM 678 N N . GLN A 1 92 ? -11.174 -6.293 15.922 1.00 97.62 92 GLN A N 1
ATOM 679 C CA . GLN A 1 92 ? -12.051 -7.394 16.339 1.00 97.62 92 GLN A CA 1
ATOM 680 C C . GLN A 1 92 ? -12.479 -7.261 17.802 1.00 97.62 92 GLN A C 1
ATOM 682 O O . GLN A 1 92 ? -13.645 -7.479 18.122 1.00 97.62 92 GLN A O 1
ATOM 687 N N . TRP A 1 93 ? -11.548 -6.884 18.681 1.00 96.25 93 TRP A N 1
ATOM 688 C CA . TRP A 1 93 ? -11.847 -6.669 20.093 1.00 96.25 93 TRP A CA 1
ATOM 689 C C . TRP A 1 93 ? -12.794 -5.477 20.306 1.00 96.25 93 TRP A C 1
ATOM 691 O O . TRP A 1 93 ? -13.813 -5.631 20.973 1.00 96.25 93 TRP A O 1
ATOM 701 N N . VAL A 1 94 ? -12.519 -4.319 19.687 1.00 95.75 94 VAL A N 1
ATOM 702 C CA . VAL A 1 94 ? -13.397 -3.133 19.787 1.00 95.75 94 VAL A CA 1
ATOM 703 C C . VAL A 1 94 ? -14.780 -3.413 19.185 1.00 95.75 94 VAL A C 1
ATOM 705 O O . VAL A 1 94 ? -15.789 -3.019 19.760 1.00 95.75 94 VAL A O 1
ATOM 708 N N . GLU A 1 95 ? -14.846 -4.115 18.050 1.00 95.88 95 GLU A N 1
ATOM 709 C CA . GLU A 1 95 ? -16.101 -4.542 17.418 1.00 95.88 95 GLU A CA 1
ATOM 710 C C . GLU A 1 95 ? -16.936 -5.408 18.365 1.00 95.88 95 GLU A C 1
ATOM 712 O O . GLU A 1 95 ? -18.138 -5.174 18.494 1.00 95.88 95 GLU A O 1
ATOM 717 N N . ALA A 1 96 ? -16.317 -6.391 19.027 1.00 95.12 96 ALA A N 1
ATOM 718 C CA . ALA A 1 96 ? -17.005 -7.281 19.958 1.00 95.12 96 ALA A CA 1
ATOM 719 C C . ALA A 1 96 ? -17.574 -6.509 21.157 1.00 95.12 96 ALA A C 1
ATOM 721 O O . ALA A 1 96 ? -18.760 -6.634 21.456 1.00 95.12 96 ALA A O 1
ATOM 722 N N . GLU A 1 97 ? -16.761 -5.649 21.773 1.00 93.56 97 GLU A N 1
ATOM 723 C CA . GLU A 1 97 ? -17.160 -4.813 22.911 1.00 93.56 97 GLU A CA 1
ATOM 724 C C . GLU A 1 97 ? -18.303 -3.845 22.559 1.00 93.56 97 GLU A C 1
ATOM 726 O O . GLU A 1 97 ? -19.276 -3.732 23.303 1.00 93.56 97 GLU A O 1
ATOM 731 N N . LEU A 1 98 ? -18.234 -3.190 21.393 1.00 91.94 98 LEU A N 1
ATOM 732 C CA . LEU A 1 98 ? -19.287 -2.278 20.928 1.00 91.94 98 LEU A CA 1
ATOM 733 C C . LEU A 1 98 ? -20.570 -3.004 20.499 1.00 91.94 98 LEU A C 1
ATOM 735 O O . LEU A 1 98 ? -21.639 -2.400 20.525 1.00 91.94 98 LEU A O 1
ATOM 739 N N . SER A 1 99 ? -20.480 -4.274 20.090 1.00 92.25 99 SER A N 1
ATOM 740 C CA . SER A 1 99 ? -21.644 -5.069 19.664 1.00 92.25 99 SER A CA 1
ATOM 741 C C . SER A 1 99 ? -22.429 -5.650 20.838 1.00 92.25 99 SER A C 1
ATOM 743 O O . SER A 1 99 ? -23.623 -5.915 20.703 1.00 92.25 99 SER A O 1
ATOM 745 N N . THR A 1 100 ? -21.787 -5.840 21.993 1.00 89.06 100 THR A N 1
ATOM 746 C CA . THR A 1 100 ? -22.440 -6.268 23.241 1.00 89.06 100 THR A CA 1
ATOM 747 C C . THR A 1 100 ? -22.301 -5.195 24.321 1.00 89.06 100 THR A C 1
ATOM 749 O O . THR A 1 100 ? -21.633 -5.422 25.332 1.00 89.06 100 THR A O 1
ATOM 752 N N . PRO A 1 101 ? -22.924 -4.022 24.117 1.00 70.44 101 PRO A N 1
ATOM 753 C CA . PRO A 1 101 ? -22.788 -2.886 25.011 1.00 70.44 101 PRO A CA 1
ATOM 754 C C . PRO A 1 101 ? -23.242 -3.260 26.446 1.00 70.44 101 PRO A C 1
ATOM 756 O O . PRO A 1 101 ? -24.415 -3.599 26.634 1.00 70.44 101 PRO A O 1
ATOM 759 N N . PRO A 1 102 ? -22.388 -3.167 27.492 1.00 64.44 102 PRO A N 1
ATOM 760 C CA . PRO A 1 102 ? -22.800 -3.422 28.876 1.00 64.44 102 PRO A CA 1
ATOM 761 C C . PRO A 1 102 ? -23.821 -2.381 29.359 1.00 64.44 102 PRO A C 1
ATOM 763 O O . PRO A 1 102 ? -23.617 -1.181 29.215 1.00 64.44 102 PRO A O 1
ATOM 766 N N . ILE A 1 103 ? -24.935 -2.811 29.953 1.00 69.69 103 ILE A N 1
ATOM 767 C CA . ILE A 1 103 ? -26.023 -1.918 30.395 1.00 69.69 103 ILE A CA 1
ATOM 768 C C . ILE A 1 103 ? -25.463 -0.779 31.281 1.00 69.69 103 ILE A C 1
ATOM 770 O O . ILE A 1 103 ? -24.914 -1.042 32.346 1.00 69.69 103 ILE A O 1
ATOM 774 N N . GLY A 1 104 ? -25.614 0.482 30.842 1.00 68.06 104 GLY A N 1
ATOM 775 C CA . GLY A 1 104 ? -25.174 1.683 31.579 1.00 68.06 104 GLY A CA 1
ATOM 776 C C . GLY A 1 104 ? -23.737 2.144 31.290 1.00 68.06 104 GLY A C 1
ATOM 777 O O . GLY A 1 104 ? -22.898 2.152 32.185 1.00 68.06 104 GLY A O 1
ATOM 778 N N . HIS A 1 105 ? -23.435 2.547 30.048 1.00 70.06 105 HIS A N 1
ATOM 779 C CA . HIS A 1 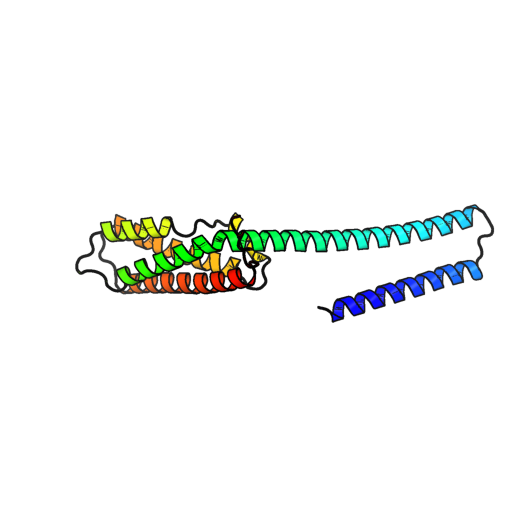105 ? -22.060 2.844 29.616 1.00 70.06 105 HIS A CA 1
ATOM 780 C C . HIS A 1 105 ? -21.440 4.004 30.386 1.00 70.06 105 HIS A C 1
ATOM 782 O O . HIS A 1 105 ? -21.858 5.153 30.249 1.00 70.06 105 HIS A O 1
ATOM 788 N N . ALA A 1 106 ? -20.376 3.706 31.126 1.00 82.62 106 ALA A N 1
ATOM 789 C CA . ALA A 1 106 ? -19.504 4.731 31.662 1.00 82.62 106 ALA A CA 1
ATOM 790 C C . ALA A 1 106 ? -18.740 5.410 30.503 1.00 82.62 106 ALA A C 1
ATOM 792 O O . ALA A 1 106 ? -18.136 4.705 29.688 1.00 82.62 106 ALA A O 1
ATOM 793 N N . PRO A 1 107 ? -18.688 6.755 30.439 1.00 86.44 107 PRO A N 1
ATOM 794 C CA . PRO A 1 107 ? -17.910 7.493 29.435 1.00 86.44 107 PRO A CA 1
ATOM 795 C C . PRO A 1 107 ? -16.435 7.061 29.325 1.00 86.44 107 PRO A C 1
ATOM 797 O O . PRO A 1 107 ? -15.820 7.176 28.267 1.00 86.44 107 PRO A O 1
ATOM 800 N N . SER A 1 108 ? -15.875 6.500 30.402 1.00 89.88 108 SER A N 1
ATOM 801 C CA . SER A 1 108 ? -14.513 5.959 30.452 1.00 89.88 108 SER A CA 1
ATOM 802 C C . SER A 1 108 ? -14.261 4.791 29.490 1.00 89.88 108 SER A C 1
ATOM 804 O O . SER A 1 108 ? -13.129 4.630 29.033 1.00 89.88 108 SER A O 1
ATOM 806 N N . LEU A 1 109 ? -15.282 3.997 29.141 1.00 90.50 109 LEU A N 1
ATOM 807 C CA . LEU A 1 109 ? -15.142 2.904 28.170 1.00 90.50 109 LEU A CA 1
ATOM 808 C C . LEU A 1 109 ? -14.870 3.448 26.765 1.00 90.50 109 LEU A C 1
ATOM 810 O O . LEU A 1 109 ? -13.927 3.014 26.106 1.00 90.50 109 LEU A O 1
ATOM 814 N N . TYR A 1 110 ? -15.623 4.467 26.346 1.00 91.19 110 TYR A N 1
ATOM 815 C CA . TYR A 1 110 ? -15.427 5.108 25.045 1.00 91.19 110 TYR A CA 1
ATOM 816 C C . TYR A 1 110 ? -14.063 5.788 24.931 1.00 91.19 110 TYR A C 1
ATOM 818 O O . TYR A 1 110 ? -13.448 5.736 23.868 1.00 91.19 110 TYR A O 1
ATOM 826 N N . LEU A 1 111 ? -13.549 6.350 26.031 1.00 93.31 111 LEU A N 1
ATOM 827 C CA . LEU A 1 111 ? -12.196 6.904 26.075 1.00 93.31 111 LEU A CA 1
ATOM 828 C C . LEU A 1 111 ? -11.118 5.822 25.890 1.00 93.31 111 LEU A C 1
ATOM 830 O O . LEU A 1 111 ? -10.100 6.063 25.242 1.00 93.31 111 LEU A O 1
ATOM 834 N N . ASN A 1 112 ? -11.331 4.618 26.432 1.00 94.12 112 ASN A N 1
ATOM 835 C CA . ASN A 1 112 ? -10.429 3.481 26.221 1.00 94.12 112 ASN A CA 1
ATOM 836 C C . ASN A 1 112 ? -10.451 3.033 24.753 1.00 94.12 112 ASN A C 1
ATOM 838 O O . ASN A 1 112 ? -9.392 2.878 24.140 1.00 94.12 112 ASN A O 1
ATOM 842 N N . TYR A 1 113 ? -11.644 2.903 24.161 1.00 94.44 113 TYR A N 1
ATOM 843 C CA . TYR A 1 113 ? -11.785 2.553 22.747 1.00 94.44 113 TYR A CA 1
ATOM 844 C C . TYR A 1 113 ? -11.126 3.596 21.841 1.00 94.44 113 TYR A C 1
ATOM 846 O O . TYR A 1 113 ? -10.308 3.224 21.001 1.00 94.44 113 TYR A O 1
ATOM 854 N N . SER A 1 114 ? -11.397 4.890 22.046 1.00 95.19 114 SER A N 1
ATOM 855 C CA . SER A 1 114 ? -10.794 5.964 21.247 1.00 95.19 114 SER A CA 1
ATOM 856 C C . SER A 1 114 ? -9.270 5.987 21.384 1.00 95.19 114 SER A C 1
ATOM 858 O O . SER A 1 114 ? -8.563 6.089 20.383 1.00 95.19 114 SER A O 1
ATOM 860 N N . SER A 1 115 ? -8.745 5.796 22.599 1.00 95.38 115 SER A N 1
ATOM 861 C CA . SER A 1 115 ? -7.301 5.734 22.852 1.00 95.38 115 SER A CA 1
ATOM 862 C C . SER A 1 115 ? -6.646 4.560 22.128 1.00 95.38 115 SER A C 1
ATOM 864 O O . SER A 1 115 ? -5.584 4.726 21.533 1.00 95.38 115 SER A O 1
ATOM 866 N N . ARG A 1 116 ? -7.282 3.382 22.121 1.00 95.81 116 ARG A N 1
ATOM 867 C CA . ARG A 1 116 ? -6.783 2.218 21.375 1.00 95.81 116 ARG A CA 1
ATOM 868 C C . ARG A 1 116 ? -6.859 2.435 19.871 1.00 95.81 116 ARG A C 1
ATOM 870 O O . ARG A 1 116 ? -5.867 2.190 19.197 1.00 95.81 116 ARG A O 1
ATOM 877 N N . LEU A 1 117 ? -7.983 2.937 19.355 1.00 95.62 117 LEU A N 1
ATOM 878 C CA . LEU A 1 117 ? -8.150 3.247 17.930 1.00 95.62 117 LEU A CA 1
ATOM 879 C C . LEU A 1 117 ? -7.129 4.286 17.447 1.00 95.62 117 LEU A C 1
ATOM 881 O O . LEU A 1 117 ? -6.625 4.157 16.339 1.00 95.62 117 LEU A O 1
ATOM 885 N N . LYS A 1 118 ? -6.768 5.262 18.287 1.00 95.00 118 LYS A N 1
ATOM 886 C CA . LYS A 1 118 ? -5.738 6.270 17.989 1.00 95.00 118 LYS A CA 1
ATOM 887 C C . LYS A 1 118 ? -4.332 5.682 17.844 1.00 95.00 118 LYS A C 1
ATOM 889 O O . LYS A 1 118 ? -3.512 6.235 17.119 1.00 95.00 118 LYS A O 1
ATOM 894 N N . LEU A 1 119 ? -4.043 4.593 18.557 1.00 94.44 119 LEU A N 1
ATOM 895 C CA . LEU A 1 119 ? -2.779 3.863 18.430 1.00 94.44 119 LEU A CA 1
ATOM 896 C C . LEU A 1 119 ? -2.763 2.951 17.193 1.00 94.44 119 LEU A C 1
ATOM 898 O O . LEU A 1 119 ? -1.694 2.504 16.780 1.00 94.44 119 LEU A O 1
ATOM 902 N N . LEU A 1 120 ? -3.927 2.683 16.589 1.00 89.62 120 LEU A N 1
ATOM 903 C CA . LEU A 1 120 ? -4.015 1.944 15.336 1.00 89.62 120 LEU A CA 1
ATOM 904 C C . LEU A 1 120 ? -3.625 2.831 14.154 1.00 89.62 120 LEU A C 1
ATOM 906 O O . LEU A 1 120 ? -3.884 4.028 14.136 1.00 89.62 120 LEU A O 1
ATOM 910 N N . CYS A 1 121 ? -3.070 2.199 13.120 1.00 84.38 121 CYS A N 1
ATOM 911 C CA . CYS A 1 121 ? -2.557 2.844 11.907 1.00 84.38 121 CYS A CA 1
ATOM 912 C C . CYS A 1 121 ? -1.295 3.696 12.135 1.00 84.38 121 CYS A C 1
ATOM 914 O O . CYS A 1 121 ? -1.309 4.896 11.860 1.00 84.38 121 CYS A O 1
ATOM 916 N N . PRO A 1 122 ? -0.159 3.085 12.529 1.00 84.06 122 PRO A N 1
ATOM 917 C CA . PRO A 1 122 ? 1.128 3.784 12.515 1.00 84.06 122 PRO A CA 1
ATOM 918 C C . PRO A 1 122 ? 1.555 4.215 11.100 1.00 84.06 122 PRO A C 1
ATOM 920 O O . PRO A 1 122 ? 2.516 4.963 10.947 1.00 84.06 122 PRO A O 1
ATOM 923 N N . TRP A 1 123 ? 0.874 3.732 10.056 1.00 89.56 123 TRP A N 1
ATOM 924 C CA . TRP A 1 123 ? 1.146 4.104 8.677 1.00 89.56 123 TRP A CA 1
ATOM 925 C C . TRP A 1 123 ? 0.547 5.472 8.329 1.00 89.56 123 TRP A C 1
ATOM 927 O O . TRP A 1 123 ? -0.659 5.726 8.424 1.00 89.56 123 TRP A O 1
ATOM 937 N N . ASP A 1 124 ? 1.421 6.365 7.884 1.00 92.31 124 ASP A N 1
ATOM 938 C CA . ASP A 1 124 ? 1.074 7.675 7.367 1.00 92.31 124 ASP A CA 1
ATOM 939 C C . ASP A 1 124 ? 1.010 7.678 5.830 1.00 92.31 124 ASP A C 1
ATOM 941 O O . ASP A 1 124 ? 1.225 6.664 5.161 1.00 92.31 124 ASP A O 1
ATOM 945 N N . ALA A 1 125 ? 0.702 8.839 5.251 1.00 92.56 125 ALA A N 1
ATOM 946 C CA . ALA A 1 125 ? 0.653 8.989 3.800 1.00 92.56 125 ALA A CA 1
ATOM 947 C C . ALA A 1 125 ? 2.013 8.694 3.139 1.00 92.56 125 ALA A C 1
ATOM 949 O O . ALA A 1 125 ? 2.044 8.170 2.025 1.00 92.56 125 ALA A O 1
ATOM 950 N N . GLN A 1 126 ? 3.128 8.986 3.822 1.00 95.00 126 GLN A N 1
ATOM 951 C CA . GLN A 1 126 ? 4.478 8.732 3.310 1.00 95.00 126 GLN A CA 1
ATOM 95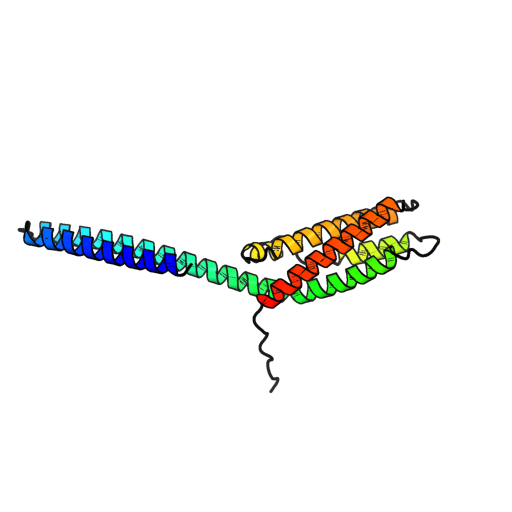2 C C . GLN A 1 126 ? 4.755 7.234 3.205 1.00 95.00 126 GLN A C 1
ATOM 954 O O . GLN A 1 126 ? 5.358 6.780 2.234 1.00 95.00 126 GLN A O 1
ATOM 959 N N . LEU A 1 127 ? 4.274 6.461 4.175 1.00 94.69 127 LEU A N 1
ATOM 960 C CA . LEU A 1 127 ? 4.408 5.016 4.194 1.00 94.69 127 LEU A CA 1
ATOM 961 C C . LEU A 1 127 ? 3.456 4.342 3.190 1.00 94.69 127 LEU A C 1
ATOM 963 O O . LEU A 1 127 ? 3.815 3.335 2.584 1.00 94.69 127 LEU A O 1
ATOM 967 N N . ILE A 1 128 ? 2.263 4.901 2.962 1.00 95.31 128 ILE A N 1
ATOM 968 C CA . ILE A 1 128 ? 1.302 4.374 1.977 1.00 95.31 128 ILE A CA 1
ATOM 969 C C . ILE A 1 128 ? 1.743 4.663 0.535 1.00 95.31 128 ILE A C 1
ATOM 971 O O . ILE A 1 128 ? 1.535 3.827 -0.346 1.00 95.31 128 ILE A O 1
ATOM 975 N N . GLN A 1 129 ? 2.353 5.821 0.267 1.00 95.94 129 GLN A N 1
ATOM 976 C CA . GLN A 1 129 ? 2.645 6.282 -1.095 1.00 95.94 129 GLN A CA 1
ATOM 977 C C . GLN A 1 129 ? 3.435 5.267 -1.955 1.00 95.94 129 GLN A C 1
ATOM 979 O O . GLN A 1 129 ? 3.030 5.039 -3.097 1.00 95.94 129 GLN A O 1
ATOM 984 N N . PRO A 1 130 ? 4.498 4.596 -1.462 1.00 96.06 130 PRO A N 1
ATOM 985 C CA . PRO A 1 130 ? 5.207 3.567 -2.229 1.00 96.06 130 PRO A CA 1
ATOM 986 C C . PRO A 1 130 ? 4.328 2.374 -2.628 1.00 96.06 130 PRO A C 1
ATOM 988 O O . PRO A 1 130 ? 4.556 1.755 -3.667 1.00 96.06 130 PRO A O 1
ATOM 991 N N . LEU A 1 131 ? 3.305 2.052 -1.830 1.00 96.06 131 LEU A N 1
ATOM 992 C CA . LEU A 1 131 ? 2.418 0.911 -2.065 1.00 96.06 131 LEU A CA 1
ATOM 993 C C . LEU A 1 131 ? 1.447 1.149 -3.228 1.00 96.06 131 LEU A C 1
ATOM 995 O O . LEU A 1 131 ? 0.923 0.182 -3.775 1.00 96.06 131 LEU A O 1
ATOM 999 N N . ALA A 1 132 ? 1.252 2.400 -3.660 1.00 94.50 132 ALA A N 1
ATOM 1000 C CA . ALA A 1 132 ? 0.412 2.739 -4.813 1.00 94.50 132 ALA A CA 1
ATOM 1001 C C . ALA A 1 132 ? 0.952 2.188 -6.150 1.00 94.50 132 ALA A C 1
ATOM 1003 O O . ALA A 1 132 ? 0.227 2.133 -7.137 1.00 94.50 132 ALA A O 1
ATOM 1004 N N . ILE A 1 133 ? 2.225 1.776 -6.196 1.00 94.00 133 ILE A N 1
ATOM 1005 C CA . ILE A 1 133 ? 2.861 1.187 -7.388 1.00 94.00 133 ILE A CA 1
ATOM 1006 C C . ILE A 1 133 ? 2.509 -0.307 -7.541 1.00 94.00 133 ILE A C 1
ATOM 1008 O O . ILE A 1 133 ? 2.728 -0.904 -8.601 1.00 94.00 133 ILE A O 1
ATOM 1012 N N . LEU A 1 134 ? 1.972 -0.932 -6.490 1.00 93.12 134 LEU A N 1
ATOM 1013 C CA . LEU A 1 134 ? 1.580 -2.339 -6.487 1.00 93.12 134 LEU A CA 1
ATOM 1014 C C . LEU A 1 134 ? 0.238 -2.522 -7.210 1.00 93.12 134 LEU A C 1
ATOM 1016 O O . LEU A 1 134 ? -0.661 -1.702 -7.091 1.00 93.12 134 LEU A O 1
ATOM 1020 N N . ALA A 1 135 ? 0.092 -3.625 -7.947 1.00 86.12 135 ALA A N 1
ATOM 1021 C CA . ALA A 1 135 ? -1.063 -3.853 -8.823 1.00 86.12 135 ALA A CA 1
ATOM 1022 C C . ALA A 1 135 ? -2.380 -4.173 -8.092 1.00 86.12 135 ALA A C 1
ATOM 1024 O O . ALA A 1 135 ? -3.425 -4.178 -8.731 1.00 86.12 135 ALA A O 1
ATOM 1025 N N . ASN A 1 136 ? -2.325 -4.470 -6.792 1.00 90.06 136 ASN A N 1
ATOM 1026 C CA . ASN A 1 136 ? -3.470 -4.953 -6.020 1.00 90.06 136 ASN A CA 1
ATOM 1027 C C . ASN A 1 136 ? -4.113 -3.856 -5.152 1.00 90.06 136 ASN A C 1
ATOM 1029 O O . ASN A 1 136 ? -4.790 -4.168 -4.192 1.00 90.06 136 ASN A O 1
ATOM 1033 N N . ASP A 1 137 ? -3.856 -2.572 -5.415 1.00 94.06 137 ASP A N 1
ATOM 1034 C CA . ASP A 1 137 ? -4.483 -1.466 -4.671 1.00 94.06 137 ASP A CA 1
ATOM 1035 C C . ASP A 1 137 ? -4.266 -1.504 -3.136 1.00 94.06 137 ASP A C 1
ATOM 1037 O O . ASP A 1 137 ? -5.018 -0.906 -2.366 1.00 94.06 137 ASP A O 1
ATOM 1041 N N . VAL A 1 138 ? -3.181 -2.136 -2.668 1.00 95.94 138 VAL A N 1
ATOM 1042 C CA . VAL A 1 138 ? -2.826 -2.251 -1.236 1.00 95.94 138 VAL A CA 1
ATOM 1043 C C . VAL A 1 138 ? -2.873 -0.890 -0.535 1.00 95.94 138 VAL A C 1
ATOM 1045 O O . VAL A 1 138 ? -3.438 -0.755 0.551 1.00 95.94 138 VAL A O 1
ATOM 1048 N N . GLY A 1 139 ? -2.301 0.140 -1.167 1.00 95.75 139 GLY A N 1
ATOM 1049 C CA . GLY A 1 139 ? -2.293 1.495 -0.616 1.00 95.75 139 GLY A CA 1
ATOM 1050 C C . GLY A 1 139 ? -3.699 2.077 -0.434 1.00 95.75 139 GLY A C 1
ATOM 1051 O O . GLY A 1 139 ? -3.973 2.709 0.585 1.00 95.75 139 GLY A O 1
ATOM 1052 N N . TYR A 1 140 ? -4.614 1.802 -1.368 1.00 96.94 140 TYR A N 1
ATOM 1053 C CA . TYR A 1 140 ? -6.018 2.203 -1.259 1.00 96.94 140 TYR A CA 1
ATOM 1054 C C . TYR A 1 140 ? -6.709 1.494 -0.090 1.00 96.94 140 TYR A C 1
ATOM 1056 O O . TYR A 1 140 ? -7.386 2.141 0.709 1.00 96.94 140 TYR A O 1
ATOM 1064 N N . HIS A 1 141 ? -6.494 0.184 0.062 1.00 97.31 141 HIS A N 1
ATOM 1065 C CA . HIS A 1 141 ? -7.080 -0.588 1.157 1.00 97.31 141 HIS A CA 1
ATOM 1066 C C . HIS A 1 141 ? -6.622 -0.109 2.542 1.00 97.31 141 HIS A C 1
ATOM 1068 O O . HIS A 1 141 ? -7.439 -0.065 3.471 1.00 97.31 141 HIS A O 1
ATOM 1074 N N . LEU A 1 142 ? -5.351 0.281 2.677 1.00 96.81 142 LEU A N 1
ATOM 1075 C CA . LEU A 1 142 ? -4.805 0.842 3.915 1.00 96.81 142 LEU A CA 1
ATOM 1076 C C . LEU A 1 142 ? -5.367 2.232 4.227 1.00 96.81 142 LEU A C 1
ATOM 1078 O O . LEU A 1 142 ? -5.757 2.479 5.371 1.00 96.81 142 LEU A O 1
ATOM 1082 N N . GLU A 1 143 ? -5.462 3.120 3.233 1.00 96.75 143 GLU A N 1
ATOM 1083 C CA . GLU A 1 143 ? -6.004 4.471 3.437 1.00 96.75 143 GLU A CA 1
ATOM 1084 C C . GLU A 1 143 ? -7.511 4.448 3.722 1.00 96.75 143 GLU A C 1
ATOM 1086 O O . GLU A 1 143 ? -8.007 5.175 4.590 1.00 96.75 143 GLU A O 1
ATOM 1091 N N . PHE A 1 144 ? -8.251 3.559 3.053 1.00 97.19 144 PHE A N 1
ATOM 1092 C CA . PHE A 1 144 ? -9.666 3.337 3.336 1.00 97.19 144 PHE A CA 1
ATOM 1093 C C . PHE A 1 144 ? -9.873 2.844 4.772 1.00 97.19 144 PHE A C 1
ATOM 1095 O O . PHE A 1 144 ? -10.708 3.390 5.497 1.00 97.19 144 PHE A O 1
ATOM 1102 N N . ALA A 1 145 ? -9.093 1.848 5.209 1.00 97.44 145 ALA A N 1
ATOM 1103 C CA . ALA A 1 145 ? -9.159 1.349 6.579 1.00 97.44 145 ALA A CA 1
ATOM 1104 C C . ALA A 1 145 ? -8.837 2.451 7.596 1.00 97.44 145 ALA A C 1
ATOM 1106 O O . ALA A 1 145 ? -9.603 2.659 8.537 1.00 97.44 145 ALA A O 1
ATOM 1107 N N . ARG A 1 146 ? -7.760 3.209 7.365 1.00 97.00 146 ARG A N 1
ATOM 1108 C CA . ARG A 1 146 ? -7.358 4.344 8.203 1.00 97.00 146 ARG A CA 1
ATOM 1109 C C . ARG A 1 146 ? -8.475 5.378 8.327 1.00 97.00 146 ARG A C 1
ATOM 1111 O O . ARG A 1 146 ? -8.825 5.760 9.438 1.00 97.00 146 ARG A O 1
ATOM 1118 N N . SER A 1 147 ? -9.088 5.776 7.213 1.00 96.81 147 SER A N 1
ATOM 1119 C CA . SER A 1 147 ? -10.192 6.748 7.203 1.00 96.81 147 SER A CA 1
ATOM 1120 C C . SER A 1 147 ? -11.381 6.288 8.054 1.00 96.81 147 SER A C 1
ATOM 1122 O O . SER A 1 147 ? -11.962 7.073 8.804 1.00 96.81 147 SER A O 1
ATOM 1124 N N . ARG A 1 148 ? -11.727 4.997 7.980 1.00 97.69 148 ARG A N 1
ATOM 1125 C CA . ARG A 1 148 ? -12.817 4.388 8.762 1.00 97.69 148 ARG A CA 1
ATOM 1126 C C . ARG A 1 148 ? -12.501 4.293 10.255 1.00 97.69 148 ARG A C 1
ATOM 1128 O O . ARG A 1 148 ? -13.408 4.473 11.069 1.00 97.69 148 ARG A O 1
ATOM 1135 N N . ILE A 1 149 ? -11.239 4.039 10.598 1.00 97.19 149 ILE A N 1
ATOM 1136 C CA . ILE A 1 149 ? -10.740 3.996 11.979 1.00 97.19 149 ILE A CA 1
ATOM 1137 C C . ILE A 1 149 ? -10.745 5.392 12.595 1.00 97.19 149 ILE A C 1
ATOM 1139 O O . ILE A 1 149 ? -11.286 5.561 13.683 1.00 97.19 149 ILE A O 1
ATOM 1143 N N . VAL A 1 150 ? -10.223 6.396 11.883 1.00 96.44 150 VAL A N 1
ATOM 1144 C CA . VAL A 1 150 ? -10.227 7.797 12.335 1.00 96.44 150 VAL A CA 1
ATOM 1145 C C . VAL A 1 150 ? -11.657 8.285 12.550 1.00 96.44 150 VAL A C 1
ATOM 1147 O O . VAL A 1 150 ? -11.948 8.872 13.586 1.00 96.44 150 VAL A O 1
ATOM 1150 N N . PHE A 1 151 ? -12.573 7.976 11.627 1.00 96.00 151 PHE A N 1
ATOM 1151 C CA . PHE A 1 151 ? -13.991 8.284 11.803 1.00 96.00 151 PHE A CA 1
ATOM 1152 C C . PHE A 1 151 ? -14.555 7.684 13.102 1.00 96.00 151 PHE A C 1
ATOM 1154 O O . PHE A 1 151 ? -15.131 8.405 13.914 1.00 96.00 151 PHE A O 1
ATOM 1161 N N . ALA A 1 152 ? -14.353 6.383 13.332 1.00 96.44 152 ALA A N 1
ATOM 1162 C CA . ALA A 1 152 ? -14.821 5.721 14.550 1.00 96.44 152 ALA A CA 1
ATOM 1163 C C . ALA A 1 152 ? -14.185 6.321 15.816 1.00 96.44 152 ALA A C 1
ATOM 1165 O O . ALA A 1 152 ? -14.884 6.580 16.797 1.00 96.44 152 ALA A O 1
ATOM 1166 N N . GLN A 1 153 ? -12.881 6.604 15.776 1.00 96.44 153 GLN A N 1
ATOM 1167 C CA . GLN A 1 153 ? -12.156 7.256 16.861 1.00 96.44 153 GLN A CA 1
ATOM 1168 C C . GLN A 1 153 ? -12.791 8.606 17.210 1.00 96.44 153 GLN A C 1
ATOM 1170 O O . GLN A 1 153 ? -13.129 8.823 18.371 1.00 96.44 153 GLN A O 1
ATOM 1175 N N . THR A 1 154 ? -13.008 9.482 16.224 1.00 96.00 154 THR A N 1
ATOM 1176 C CA . THR A 1 154 ? -13.588 10.816 16.443 1.00 96.00 154 THR A CA 1
ATOM 1177 C C . THR A 1 154 ? -14.958 10.738 17.112 1.00 96.00 154 THR A C 1
ATOM 1179 O O . THR A 1 154 ? -15.209 11.472 18.066 1.00 96.00 154 THR A O 1
ATOM 1182 N N . ILE A 1 155 ? -15.830 9.824 16.671 1.00 94.56 155 ILE A N 1
ATOM 1183 C CA . ILE A 1 155 ? -17.163 9.686 17.274 1.00 94.56 155 ILE A CA 1
ATOM 1184 C C . ILE A 1 155 ? -17.075 9.137 18.707 1.00 94.56 155 ILE A C 1
ATOM 1186 O O . ILE A 1 155 ? -17.716 9.676 19.608 1.00 94.56 155 ILE A O 1
ATOM 1190 N N . THR A 1 156 ? -16.246 8.115 18.955 1.00 93.44 156 THR A N 1
ATOM 1191 C CA . THR A 1 156 ? -16.058 7.584 20.322 1.00 93.44 156 THR A CA 1
ATOM 1192 C C . THR A 1 156 ? -15.454 8.614 21.282 1.00 93.44 156 THR A C 1
ATOM 1194 O O . THR A 1 156 ? -15.869 8.694 22.437 1.00 93.44 156 THR A O 1
ATOM 1197 N N . GLU A 1 157 ? -14.532 9.457 20.812 1.00 94.69 157 GLU A N 1
ATOM 1198 C CA . GLU A 1 157 ? -13.950 10.557 21.588 1.00 94.69 157 GLU A CA 1
ATOM 1199 C C . GLU A 1 157 ? -14.985 11.646 21.907 1.00 94.69 157 GLU A C 1
ATOM 1201 O O . GLU A 1 157 ? -15.068 12.113 23.045 1.00 94.69 157 GLU A O 1
ATOM 1206 N N . GLN A 1 158 ? -15.837 11.999 20.939 1.00 93.31 158 GLN A N 1
ATOM 1207 C CA . GLN A 1 158 ? -16.938 12.943 21.146 1.00 93.31 158 GLN A CA 1
ATOM 1208 C C . GLN A 1 158 ? -17.959 12.431 22.177 1.00 93.31 158 GLN A C 1
ATOM 1210 O O . GLN A 1 158 ? -18.478 13.203 22.987 1.00 93.31 158 GLN A O 1
ATOM 1215 N N . TRP A 1 159 ? -18.255 11.133 22.187 1.00 90.88 159 TRP A N 1
ATOM 1216 C CA . TRP A 1 159 ? -19.153 10.552 23.190 1.00 90.88 159 TRP A CA 1
ATOM 1217 C C . TRP A 1 159 ? -18.539 10.491 24.577 1.00 90.88 159 TRP A C 1
ATOM 1219 O O . TRP A 1 159 ? -19.223 10.793 25.557 1.00 90.88 159 TRP A O 1
ATOM 1229 N N . ALA A 1 160 ? -17.247 10.171 24.660 1.00 91.56 160 ALA A N 1
ATOM 1230 C CA . ALA A 1 160 ? -16.515 10.204 25.918 1.00 91.56 160 ALA A CA 1
ATOM 1231 C C . ALA A 1 160 ? -16.549 11.602 26.562 1.00 91.56 160 ALA A C 1
ATOM 1233 O O . ALA A 1 160 ? -16.674 11.702 27.781 1.00 91.56 160 ALA A O 1
ATOM 1234 N N . SER A 1 161 ? -16.479 12.673 25.761 1.00 92.75 161 SER A N 1
ATOM 1235 C CA . SER A 1 161 ? -16.500 14.053 26.266 1.00 92.75 161 SER A CA 1
ATOM 1236 C C . SER A 1 161 ? -17.900 14.570 26.601 1.00 92.75 161 SER A C 1
ATOM 1238 O O . SER A 1 161 ? -18.060 15.305 27.573 1.00 92.75 161 SER A O 1
ATOM 1240 N N . THR A 1 162 ? -18.919 14.185 25.827 1.00 91.25 162 THR A N 1
ATOM 1241 C CA . THR A 1 162 ? -20.288 14.702 26.007 1.00 91.25 162 THR A CA 1
ATOM 1242 C C . THR A 1 162 ? -21.047 13.966 27.116 1.00 91.25 162 THR A C 1
ATOM 1244 O O . THR A 1 162 ? -21.948 14.535 27.726 1.00 91.25 162 THR A O 1
ATOM 1247 N N . GLY A 1 163 ? -20.730 12.689 27.367 1.00 82.94 163 GLY A N 1
ATOM 1248 C CA . GLY A 1 163 ? -21.477 11.848 28.313 1.00 82.94 163 GLY A CA 1
ATOM 1249 C C . GLY A 1 163 ? -22.928 11.572 27.892 1.00 82.94 163 GLY A C 1
ATOM 1250 O O . GLY A 1 163 ? -23.728 11.113 28.704 1.00 82.94 163 GLY A O 1
ATOM 1251 N N . ALA A 1 164 ? -23.282 11.870 26.638 1.00 80.69 164 ALA A N 1
ATOM 1252 C CA . ALA A 1 164 ? -24.613 11.641 26.097 1.00 80.69 164 ALA A CA 1
ATOM 1253 C C . ALA A 1 164 ? -24.885 10.142 25.911 1.00 80.69 164 ALA A C 1
ATOM 1255 O O . ALA A 1 164 ? -23.983 9.360 25.601 1.00 80.69 164 ALA A O 1
ATOM 1256 N N . LEU A 1 165 ? -26.154 9.753 26.062 1.00 79.50 165 LEU A N 1
ATOM 1257 C CA . LEU A 1 165 ? -26.607 8.416 25.696 1.00 79.50 165 LEU A CA 1
ATOM 1258 C C . LEU A 1 165 ? -26.412 8.214 24.191 1.00 79.50 165 LEU A C 1
ATOM 1260 O O . LEU A 1 165 ? -26.834 9.038 23.382 1.00 79.50 165 LEU A O 1
ATOM 1264 N N . VAL A 1 166 ? -25.761 7.112 23.830 1.00 80.75 166 VAL A N 1
ATOM 1265 C CA . VAL A 1 166 ? -25.493 6.768 22.436 1.00 80.75 166 VAL A CA 1
ATOM 1266 C C . VAL A 1 166 ? -26.769 6.259 21.778 1.00 80.75 166 VAL A C 1
ATOM 1268 O O . VAL A 1 166 ? -27.364 5.278 22.222 1.00 80.75 166 VAL A O 1
ATOM 1271 N N . GLU A 1 167 ? -27.174 6.908 20.688 1.00 86.44 167 GLU A N 1
ATOM 1272 C CA . GLU A 1 167 ? -28.237 6.401 19.828 1.00 86.44 167 GLU A CA 1
ATOM 1273 C C . GLU A 1 167 ? -27.784 5.108 19.138 1.00 86.44 167 GLU A C 1
ATOM 1275 O O . GLU A 1 167 ? -26.734 5.070 18.488 1.00 86.44 167 GLU A O 1
ATOM 1280 N N . GLY A 1 168 ? -28.601 4.053 19.225 1.00 87.38 168 GLY A N 1
ATOM 1281 C CA . GLY A 1 168 ? -28.269 2.741 18.656 1.00 87.38 168 GLY A CA 1
ATOM 1282 C C . GLY A 1 168 ? -27.934 2.783 17.160 1.00 87.38 168 GLY A C 1
ATOM 1283 O O . GLY A 1 168 ? -27.030 2.087 16.712 1.00 87.38 168 GLY A O 1
ATOM 1284 N N . ALA A 1 169 ? -28.573 3.672 16.393 1.00 89.50 169 ALA A N 1
ATOM 1285 C CA . ALA A 1 169 ? -28.293 3.840 14.966 1.00 89.50 169 ALA A CA 1
ATOM 1286 C C . ALA A 1 169 ? -26.858 4.324 14.680 1.00 89.50 169 ALA A C 1
ATOM 1288 O O . ALA A 1 169 ? -26.250 3.924 13.685 1.00 89.50 169 ALA A O 1
ATOM 1289 N N . VAL A 1 170 ? -26.299 5.176 15.545 1.00 90.81 170 VAL A N 1
ATOM 1290 C CA . VAL A 1 170 ? -24.929 5.675 15.377 1.00 90.81 170 VAL A CA 1
ATOM 1291 C C . VAL A 1 170 ? -23.921 4.610 15.800 1.00 90.81 170 VAL A C 1
ATOM 1293 O O . VAL A 1 170 ? -22.915 4.423 15.114 1.00 90.81 170 VAL A O 1
ATOM 1296 N N . LEU A 1 171 ? -24.212 3.862 16.871 1.00 91.94 171 LEU A N 1
ATOM 1297 C CA . LEU A 1 171 ? -23.401 2.714 17.285 1.00 91.94 171 LEU A CA 1
ATOM 1298 C C . LEU A 1 171 ? -23.294 1.678 16.158 1.00 91.94 171 LEU A C 1
ATOM 1300 O O . LEU A 1 171 ? -22.186 1.289 15.783 1.00 91.94 171 LEU A O 1
ATOM 1304 N N . ASP A 1 172 ? -24.422 1.324 15.539 1.00 93.44 172 ASP A N 1
ATOM 1305 C CA . ASP A 1 172 ? -24.468 0.438 14.372 1.00 93.44 172 ASP A CA 1
ATOM 1306 C C . ASP A 1 172 ? -23.594 0.951 13.222 1.00 93.44 172 ASP A C 1
ATOM 1308 O O . ASP A 1 172 ? -22.910 0.173 12.548 1.00 93.44 172 ASP A O 1
ATOM 1312 N N . HIS A 1 173 ? -23.602 2.263 12.974 1.00 94.62 173 HIS A N 1
ATOM 1313 C CA . HIS A 1 173 ? -22.793 2.864 11.918 1.00 94.62 173 HIS A CA 1
ATOM 1314 C C . HIS A 1 173 ? -21.289 2.758 12.209 1.00 94.62 173 HIS A C 1
ATOM 1316 O O . HIS A 1 173 ? -20.511 2.428 11.309 1.00 94.62 173 HIS A O 1
ATOM 1322 N N . ILE A 1 174 ? -20.877 2.969 13.463 1.00 94.94 174 ILE A N 1
ATOM 1323 C CA . ILE A 1 174 ? -19.483 2.790 13.893 1.00 94.94 174 ILE A CA 1
ATOM 1324 C C . ILE A 1 174 ? -19.061 1.334 13.739 1.00 94.94 174 ILE A C 1
ATOM 1326 O O . ILE A 1 174 ? -18.033 1.072 13.117 1.00 94.94 174 ILE A O 1
ATOM 1330 N N . VAL A 1 175 ? -19.862 0.386 14.234 1.00 96.06 175 VAL A N 1
ATOM 1331 C CA . VAL A 1 175 ? -19.553 -1.049 14.138 1.00 96.06 175 VAL A CA 1
ATOM 1332 C C . VAL A 1 175 ? -19.382 -1.467 12.675 1.00 96.06 175 VAL A C 1
ATOM 1334 O O . VAL A 1 175 ? -18.384 -2.101 12.329 1.00 96.06 175 VAL A O 1
ATOM 1337 N N . ARG A 1 176 ? -20.275 -1.037 11.772 1.00 96.88 176 ARG A N 1
ATOM 1338 C CA . ARG A 1 176 ? -20.134 -1.301 10.324 1.00 96.88 176 ARG A CA 1
ATOM 1339 C C . ARG A 1 176 ? -18.889 -0.647 9.719 1.00 96.88 176 ARG A C 1
ATOM 1341 O O . ARG A 1 176 ? -18.265 -1.228 8.826 1.00 96.88 176 ARG A O 1
ATOM 1348 N N . SER A 1 177 ? -18.525 0.552 10.179 1.00 96.94 177 SER A N 1
ATOM 1349 C CA . SER A 1 177 ? -17.303 1.243 9.752 1.00 96.94 177 SER A CA 1
ATOM 1350 C C . SER A 1 177 ? -16.052 0.454 10.154 1.00 96.94 177 SER A C 1
ATOM 1352 O O . SER A 1 177 ? -15.191 0.215 9.304 1.00 96.94 177 SER A O 1
ATOM 1354 N N . LEU A 1 178 ? -15.986 -0.023 11.403 1.00 97.44 178 LEU A N 1
ATOM 1355 C CA . LEU A 1 178 ? -14.884 -0.850 11.910 1.00 97.44 178 LEU A CA 1
ATOM 1356 C C . LEU A 1 178 ? -14.787 -2.186 11.159 1.00 97.44 178 LEU A C 1
ATOM 1358 O O . LEU A 1 178 ? -13.718 -2.509 10.643 1.00 97.44 178 LEU A O 1
ATOM 1362 N N . GLN A 1 179 ? -15.913 -2.879 10.954 1.00 98.00 179 GLN A N 1
ATOM 1363 C CA . GLN A 1 179 ? -15.961 -4.122 10.171 1.00 98.00 179 GLN A CA 1
ATOM 1364 C C . GLN A 1 179 ? -15.455 -3.926 8.735 1.00 98.00 179 GLN A C 1
ATOM 1366 O O . GLN A 1 179 ? -14.736 -4.769 8.190 1.00 98.00 179 GLN A O 1
ATOM 1371 N N . SER A 1 180 ? -15.813 -2.798 8.114 1.00 98.00 180 SER A N 1
ATOM 1372 C CA . SER A 1 180 ? -15.342 -2.440 6.772 1.00 98.00 180 SER A CA 1
ATOM 1373 C C . SER A 1 180 ? -13.836 -2.172 6.758 1.00 98.00 180 SER A C 1
ATOM 1375 O O . SER A 1 180 ? -13.142 -2.635 5.850 1.00 98.00 180 SER A O 1
ATOM 1377 N N . ALA A 1 181 ? -13.319 -1.471 7.773 1.00 98.00 181 ALA A N 1
ATOM 1378 C CA . ALA A 1 181 ? -11.887 -1.245 7.944 1.00 98.00 181 ALA A CA 1
ATOM 1379 C C . ALA A 1 181 ? -11.136 -2.571 8.102 1.00 98.00 181 ALA A C 1
ATOM 1381 O O . ALA A 1 181 ? -10.169 -2.823 7.383 1.00 98.00 181 ALA A O 1
ATOM 1382 N N . ARG A 1 182 ? -11.628 -3.457 8.974 1.00 98.12 182 ARG A N 1
ATOM 1383 C CA . ARG A 1 182 ? -11.042 -4.774 9.225 1.00 98.12 182 ARG A CA 1
ATOM 1384 C C . ARG A 1 182 ? -10.985 -5.630 7.965 1.00 98.12 182 ARG A C 1
ATOM 1386 O O . ARG A 1 182 ? -9.924 -6.164 7.651 1.00 98.12 182 ARG A O 1
ATOM 1393 N N . ARG A 1 183 ? -12.084 -5.722 7.207 1.00 98.38 183 ARG A N 1
ATOM 1394 C CA . ARG A 1 183 ? -12.103 -6.456 5.929 1.00 98.38 183 ARG A CA 1
ATOM 1395 C C . ARG A 1 183 ? -11.076 -5.890 4.943 1.00 98.38 183 ARG A C 1
ATOM 1397 O O . ARG A 1 183 ? -10.384 -6.657 4.284 1.00 98.38 183 ARG A O 1
ATOM 1404 N N . SER A 1 184 ? -10.955 -4.565 4.857 1.00 97.75 184 SER A N 1
ATOM 1405 C CA . SER A 1 184 ? -9.959 -3.914 3.994 1.00 97.75 184 SER A CA 1
ATOM 1406 C C . SER A 1 184 ? -8.523 -4.245 4.423 1.00 97.75 184 SER A C 1
ATOM 1408 O O . SER A 1 184 ? -7.684 -4.567 3.585 1.00 97.75 184 SER A O 1
ATOM 1410 N N . LEU A 1 185 ? -8.248 -4.263 5.732 1.00 97.69 185 LEU A N 1
ATOM 1411 C CA . LEU A 1 185 ? -6.952 -4.683 6.276 1.00 97.69 185 LEU A CA 1
ATOM 1412 C C . LEU A 1 185 ? -6.649 -6.161 6.010 1.00 97.69 185 LEU A C 1
ATOM 1414 O O . LEU A 1 185 ? -5.505 -6.508 5.730 1.00 97.69 185 LEU A O 1
ATOM 1418 N N . GLU A 1 186 ? -7.648 -7.042 6.067 1.00 98.00 186 GLU A N 1
ATOM 1419 C CA . GLU A 1 186 ? -7.480 -8.460 5.731 1.00 98.00 186 GLU A CA 1
ATOM 1420 C C . GLU A 1 186 ? -7.095 -8.656 4.257 1.00 98.00 186 GLU A C 1
ATOM 1422 O O . GLU A 1 186 ? -6.213 -9.470 3.970 1.00 98.00 186 GLU A O 1
ATOM 1427 N N . ILE A 1 187 ? -7.702 -7.887 3.344 1.00 97.50 187 ILE A N 1
ATOM 1428 C CA . ILE A 1 187 ? -7.347 -7.872 1.916 1.00 97.50 187 ILE A CA 1
ATOM 1429 C C . ILE A 1 187 ? -5.904 -7.387 1.744 1.00 97.50 187 ILE A C 1
ATOM 1431 O O . ILE A 1 187 ? -5.070 -8.145 1.244 1.00 97.50 187 ILE A O 1
ATOM 1435 N N . ALA A 1 188 ? -5.576 -6.204 2.280 1.00 96.81 188 ALA A N 1
ATOM 1436 C CA . ALA A 1 188 ? -4.228 -5.638 2.211 1.00 96.81 188 ALA A CA 1
ATOM 1437 C C . ALA A 1 188 ? -3.168 -6.594 2.785 1.00 96.81 188 ALA A C 1
ATOM 1439 O O . ALA A 1 188 ? -2.105 -6.784 2.200 1.00 96.81 188 ALA A O 1
ATOM 1440 N N . ARG A 1 189 ? -3.463 -7.268 3.907 1.00 97.12 189 ARG A N 1
ATOM 1441 C CA . ARG A 1 189 ? -2.571 -8.273 4.506 1.00 97.12 189 ARG A CA 1
ATOM 1442 C C . ARG A 1 189 ? -2.309 -9.435 3.555 1.00 97.12 189 ARG A C 1
ATOM 1444 O O . ARG A 1 189 ? -1.169 -9.885 3.439 1.00 97.12 189 ARG A O 1
ATOM 1451 N N . ASN A 1 190 ? -3.357 -9.964 2.930 1.00 96.88 190 ASN A N 1
ATOM 1452 C CA . ASN A 1 190 ? -3.239 -11.101 2.023 1.00 96.88 190 ASN A CA 1
ATOM 1453 C C . ASN A 1 190 ? -2.444 -10.724 0.767 1.00 96.88 190 ASN A C 1
ATOM 1455 O O . ASN A 1 190 ? -1.620 -11.515 0.314 1.00 96.88 190 ASN A O 1
ATOM 1459 N N . GLU A 1 191 ? -2.627 -9.511 0.255 1.00 96.12 191 GLU A N 1
ATOM 1460 C CA . GLU A 1 191 ? -1.886 -8.991 -0.896 1.00 96.12 191 GLU A CA 1
ATOM 1461 C C . GLU A 1 191 ? -0.422 -8.704 -0.561 1.00 96.12 191 GLU A C 1
ATOM 1463 O O . GLU A 1 191 ? 0.464 -9.133 -1.300 1.00 96.12 191 GLU A O 1
ATOM 1468 N N . CYS A 1 192 ? -0.139 -8.075 0.585 1.00 95.44 192 CYS A N 1
ATOM 1469 C CA . CYS A 1 192 ? 1.231 -7.891 1.066 1.00 95.44 192 CYS A CA 1
ATOM 1470 C C . CYS A 1 192 ? 1.959 -9.237 1.176 1.00 95.44 192 CYS A C 1
ATOM 1472 O O . CYS A 1 192 ? 3.079 -9.364 0.691 1.00 95.44 192 CYS A O 1
ATOM 1474 N N . LYS A 1 193 ? 1.308 -10.278 1.716 1.00 95.06 193 LYS A N 1
ATOM 1475 C CA . LYS A 1 193 ? 1.888 -11.632 1.802 1.00 95.06 193 LYS A CA 1
ATOM 1476 C C . LYS A 1 193 ? 2.238 -12.246 0.445 1.00 95.06 193 LYS A C 1
ATOM 1478 O O . LYS A 1 193 ? 3.158 -13.051 0.386 1.00 95.06 193 LYS A O 1
ATOM 1483 N N . GLN A 1 194 ? 1.517 -11.906 -0.623 1.00 94.56 194 GLN A N 1
ATOM 1484 C CA . GLN A 1 194 ? 1.827 -12.394 -1.973 1.00 94.56 194 GLN A CA 1
ATOM 1485 C C . GLN A 1 194 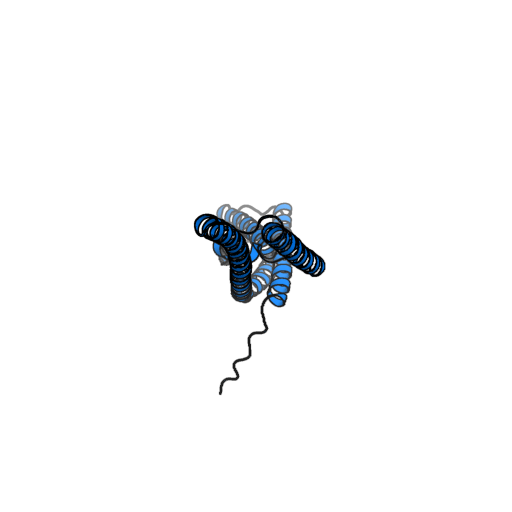? 3.036 -11.678 -2.591 1.00 94.56 194 GLN A C 1
ATOM 1487 O O . GLN A 1 194 ? 3.713 -12.241 -3.448 1.00 94.56 194 GLN A O 1
ATOM 1492 N N . ILE A 1 195 ? 3.287 -10.434 -2.178 1.00 92.94 195 ILE A N 1
ATOM 1493 C CA . ILE A 1 195 ? 4.330 -9.565 -2.738 1.00 92.94 195 ILE A CA 1
ATOM 1494 C C . ILE A 1 195 ? 5.639 -9.705 -1.957 1.00 92.94 195 ILE A C 1
ATOM 1496 O O . ILE A 1 195 ? 6.723 -9.627 -2.538 1.00 92.94 195 ILE A O 1
ATOM 1500 N N . THR A 1 196 ? 5.553 -9.910 -0.644 1.00 89.25 196 THR A N 1
ATOM 1501 C CA . THR A 1 196 ? 6.718 -10.074 0.220 1.00 89.25 196 THR A CA 1
ATOM 1502 C C . THR A 1 196 ? 7.376 -11.432 -0.049 1.00 89.25 196 THR A C 1
ATOM 1504 O O . THR A 1 196 ? 6.722 -12.465 0.109 1.00 89.25 196 THR A O 1
ATOM 1507 N N . PRO A 1 197 ? 8.665 -11.473 -0.441 1.00 80.38 197 PRO A N 1
ATOM 1508 C CA . PRO A 1 197 ? 9.375 -12.738 -0.570 1.00 80.38 197 PRO A CA 1
ATOM 1509 C C . PRO A 1 197 ? 9.408 -13.448 0.791 1.00 80.38 197 PRO A C 1
ATOM 1511 O O . PRO A 1 197 ? 9.480 -12.773 1.823 1.00 80.38 197 PRO A O 1
ATOM 1514 N N . PRO A 1 198 ? 9.370 -14.792 0.826 1.00 78.00 198 PRO A N 1
ATOM 1515 C CA . PRO A 1 198 ? 9.497 -15.522 2.078 1.00 78.00 198 PRO A CA 1
ATOM 1516 C C . PRO A 1 198 ? 10.788 -15.080 2.766 1.00 78.00 198 PRO A C 1
ATOM 1518 O O . PRO A 1 198 ? 11.860 -15.123 2.159 1.00 78.00 198 PRO A O 1
ATOM 1521 N N . VAL A 1 199 ? 10.674 -14.611 4.011 1.00 75.88 199 VAL A N 1
ATOM 1522 C CA . VAL A 1 199 ? 11.841 -14.231 4.809 1.00 75.88 199 VAL A CA 1
ATOM 1523 C C . VAL A 1 199 ? 12.718 -15.479 4.901 1.00 75.88 199 VAL A C 1
ATOM 1525 O O . VAL A 1 199 ? 12.234 -16.500 5.402 1.00 75.88 199 VAL A O 1
ATOM 1528 N N . PRO A 1 200 ? 13.962 -15.458 4.386 1.00 75.38 200 PRO A N 1
ATOM 1529 C CA . PRO A 1 200 ? 14.851 -16.591 4.550 1.00 75.38 200 PRO A CA 1
ATOM 1530 C C . PRO A 1 200 ? 15.026 -16.789 6.050 1.00 75.38 200 PRO A C 1
ATOM 1532 O O . PRO A 1 200 ? 15.463 -15.877 6.753 1.00 75.38 200 PRO A O 1
ATOM 1535 N N . ILE A 1 201 ? 14.612 -17.955 6.545 1.00 75.25 201 ILE A N 1
ATOM 1536 C CA . ILE A 1 201 ? 14.821 -18.337 7.935 1.00 75.25 201 ILE A CA 1
ATOM 1537 C C . ILE A 1 201 ? 16.338 -18.381 8.097 1.00 75.25 201 ILE A C 1
ATOM 1539 O O . ILE A 1 201 ? 16.986 -19.308 7.614 1.00 75.25 201 ILE A O 1
ATOM 1543 N N . LEU A 1 202 ? 16.911 -17.330 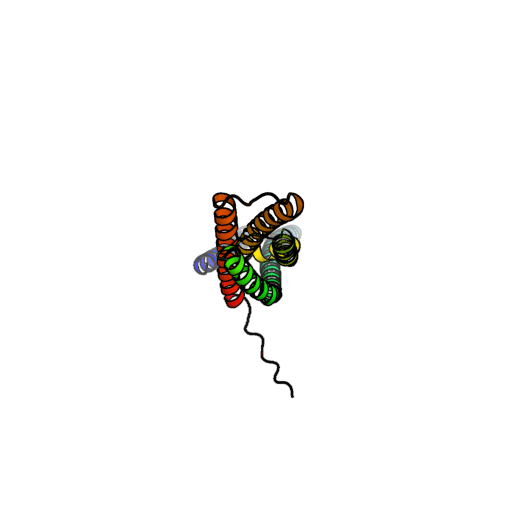8.688 1.00 74.81 202 LEU A N 1
ATOM 1544 C CA . LEU A 1 202 ? 18.304 -17.329 9.100 1.00 74.81 202 LEU A CA 1
ATOM 1545 C C . LEU A 1 202 ? 18.406 -18.422 10.157 1.00 74.81 202 LEU A C 1
ATOM 1547 O O . LEU A 1 202 ? 18.000 -18.228 11.301 1.00 74.81 202 LEU A O 1
ATOM 1551 N N . VAL A 1 203 ? 18.858 -19.602 9.734 1.00 69.69 203 VAL A N 1
ATOM 1552 C CA . VAL A 1 203 ? 19.209 -20.689 10.638 1.00 69.69 203 VAL A CA 1
ATOM 1553 C C . VAL A 1 203 ? 20.316 -20.123 11.513 1.00 69.69 203 VAL A C 1
ATOM 1555 O O . VAL A 1 203 ? 21.417 -19.868 11.030 1.00 69.69 203 VAL A O 1
ATOM 1558 N N . SER A 1 204 ? 19.983 -19.825 12.767 1.00 69.81 204 SER A N 1
ATOM 1559 C CA . SER A 1 204 ? 20.961 -19.444 13.775 1.00 69.81 204 SER A CA 1
ATOM 1560 C C . SER A 1 204 ? 21.954 -20.596 13.893 1.00 69.81 204 SER A C 1
ATOM 1562 O O . SER A 1 204 ? 21.568 -21.683 14.331 1.00 69.81 204 SER A O 1
ATOM 1564 N N . VAL A 1 205 ? 23.176 -20.370 13.411 1.00 62.06 205 VAL A N 1
ATOM 1565 C CA . VAL A 1 205 ? 24.321 -21.266 13.614 1.00 62.06 205 VAL A CA 1
ATOM 1566 C C . VAL A 1 205 ? 24.784 -21.151 15.057 1.00 62.06 205 VAL A C 1
ATOM 1568 O O . VAL A 1 205 ? 24.827 -20.001 15.552 1.00 62.06 205 VAL A O 1
#

pLDDT: mean 89.73, std 7.83, range [55.69, 98.38]

Secondary structure (DSSP, 8-state):
-HHHHHHHHHHHHHHHHHHHHHHHHHHHHS---SHHHHHHHHHHHHHHHHHHHHHHHHHHHHHHHHHHHHHHHHHHHHHHHHHHHHHHHHHHHHHHHHHSPPSS--HHHHHHHHHHHHHS----HHHHGGGGGSTT-HHHHHHHHHHHHHHHHHHHHHHHHH-PPPPHHHHHHHHHHHHHHHHHHHHHHHHHHHHSPPPP-----

Radius of gyration: 30.51 Å; chains: 1; bounding box: 66×38×87 Å

Sequence (205 aa):
MKLLGSLFSWLIWAAIGCYVGFFGGGFYYTPPKSSADLAAWAGAIGTIAAFVGTVVLATRQSREKQRTERNLAALVAAGVLPGISEAIHTLQWVEAELSTPPIGHAPSLYLNYSSRLKLLCPWDAQLIQPLAILANDVGYHLEFARSRIVFAQTITEQWASTGALVEGAVLDHIVRSLQSARRSLEIARNECKQITPPVPILVSV

Foldseek 3Di:
DVVVVVVVVVVVVVVVVVVCVVLVVCCVVPNDPDPVSVVVSVVVVVVVVVVVVVVVVVVVVVVVVLVVLLVLLLVLLVVCLVLLVVLLVLLVVLLVCLVPPDPPDDLVVLVVNLVSLVVRCPDDPVSLVSNCSPPQCLSVLSVLLNVLSVVLSVVSVVCSVPVDDDDPVVSVVNSVSSVSSSVSSVSSSVSSVVSHDPDPPPPDD